Protein AF-A0A2V0QIV9-F1 (afdb_monomer)

Nearest PDB structures (foldseek):
  8xv2-assembly1_A  TM=1.947E-01  e=4.508E+00  Escherichia coli
  4bwe-assembly3_C  TM=1.456E-01  e=2.049E+00  Homo sapiens

Organism: Pseudomonas syringae pv. actinidiae (NCBI:txid103796)

Structure (mmCIF, N/CA/C/O backbone):
data_AF-A0A2V0QIV9-F1
#
_entry.id   AF-A0A2V0QIV9-F1
#
loop_
_atom_site.group_PDB
_atom_site.id
_atom_site.type_symbol
_atom_site.label_atom_id
_atom_site.label_alt_id
_atom_site.label_comp_id
_atom_site.label_asym_id
_atom_site.label_entity_id
_atom_site.label_seq_id
_atom_site.pdbx_PDB_ins_code
_atom_site.Cartn_x
_atom_site.Cartn_y
_atom_site.Cartn_z
_atom_site.occupancy
_atom_site.B_iso_or_equiv
_atom_site.auth_seq_id
_atom_site.auth_comp_id
_atom_site.auth_asym_id
_atom_site.auth_atom_id
_atom_site.pdbx_PDB_model_num
ATOM 1 N N . MET A 1 1 ? 4.828 13.786 -22.941 1.00 42.56 1 MET A N 1
ATOM 2 C CA . MET A 1 1 ? 3.577 12.991 -22.824 1.00 42.56 1 MET A CA 1
ATOM 3 C C . MET A 1 1 ? 3.247 12.692 -21.355 1.00 42.56 1 MET A C 1
ATOM 5 O O . MET A 1 1 ? 2.125 12.967 -20.951 1.00 42.56 1 MET A O 1
ATOM 9 N N . LEU A 1 2 ? 4.229 12.259 -20.549 1.00 47.62 2 LEU A N 1
ATOM 10 C CA . LEU A 1 2 ? 4.128 12.067 -19.091 1.00 47.62 2 LEU A CA 1
ATOM 11 C C . LEU A 1 2 ? 3.554 13.262 -18.316 1.00 47.62 2 LEU A C 1
ATOM 13 O O . LEU A 1 2 ? 2.623 13.065 -17.552 1.00 47.62 2 LEU A O 1
ATOM 17 N N . GLU A 1 3 ? 4.003 14.496 -18.562 1.00 43.66 3 GLU A N 1
ATOM 18 C CA . GLU A 1 3 ? 3.476 15.681 -17.852 1.00 43.66 3 GLU A CA 1
ATOM 19 C C . GLU A 1 3 ? 1.972 15.917 -18.062 1.00 43.66 3 GLU A C 1
ATOM 21 O O . GLU A 1 3 ? 1.276 16.387 -17.164 1.00 43.66 3 GLU A O 1
ATOM 26 N N . ARG A 1 4 ? 1.445 15.576 -19.247 1.00 48.25 4 ARG A N 1
ATOM 27 C CA . ARG A 1 4 ? 0.009 15.695 -19.551 1.00 48.25 4 ARG A CA 1
ATOM 28 C C . ARG A 1 4 ? -0.792 14.597 -18.849 1.00 48.25 4 ARG A C 1
ATOM 30 O O . ARG A 1 4 ? -1.895 14.865 -18.380 1.00 48.25 4 ARG A O 1
ATOM 37 N N . THR A 1 5 ? -0.236 13.389 -18.758 1.00 51.12 5 THR A N 1
ATOM 38 C CA . THR A 1 5 ? -0.824 12.262 -18.019 1.00 51.12 5 THR A CA 1
ATOM 39 C C . THR A 1 5 ? -0.776 12.513 -16.512 1.00 51.12 5 THR A C 1
ATOM 41 O O . THR A 1 5 ? -1.797 12.362 -15.851 1.00 51.12 5 THR A O 1
ATOM 44 N N . ALA A 1 6 ? 0.351 13.004 -15.991 1.00 52.88 6 ALA A N 1
ATOM 45 C CA . ALA A 1 6 ? 0.523 13.421 -14.605 1.00 52.88 6 ALA A CA 1
ATOM 46 C C . ALA A 1 6 ? -0.477 14.525 -14.246 1.00 52.88 6 ALA A C 1
ATOM 48 O O . ALA A 1 6 ? -1.316 14.298 -13.390 1.00 52.88 6 ALA A O 1
ATOM 49 N N . LYS A 1 7 ? -0.528 15.649 -14.982 1.00 53.88 7 LYS A N 1
ATOM 50 C CA . LYS A 1 7 ? -1.514 16.723 -14.731 1.00 53.88 7 LYS A CA 1
ATOM 51 C C . LYS A 1 7 ? -2.968 16.237 -14.742 1.00 53.88 7 LYS A C 1
ATOM 53 O O . LYS A 1 7 ? -3.758 16.680 -13.912 1.00 53.88 7 LYS A O 1
ATOM 58 N N . ARG A 1 8 ? -3.334 15.324 -15.652 1.00 54.22 8 ARG A N 1
ATOM 59 C CA . ARG A 1 8 ? -4.694 14.751 -15.713 1.00 54.22 8 ARG A CA 1
ATOM 60 C C . ARG A 1 8 ? -5.014 13.846 -14.527 1.00 54.22 8 ARG A C 1
ATOM 62 O O . ARG A 1 8 ? -6.146 13.856 -14.058 1.00 54.22 8 ARG A O 1
ATOM 69 N N . VAL A 1 9 ? -4.048 13.061 -14.060 1.00 55.31 9 VAL A N 1
ATOM 70 C CA . VAL A 1 9 ? -4.227 12.156 -12.919 1.00 55.31 9 VAL A CA 1
ATOM 71 C C . VAL A 1 9 ? -4.197 12.949 -11.605 1.00 55.31 9 VAL A C 1
ATOM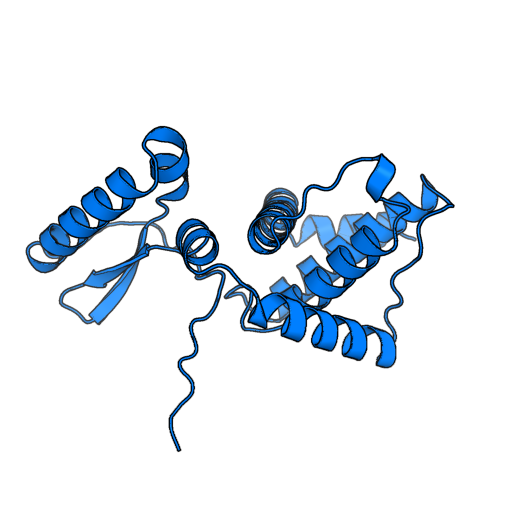 73 O O . VAL A 1 9 ? -5.125 12.850 -10.810 1.00 55.31 9 VAL A O 1
ATOM 76 N N . SER A 1 10 ? -3.225 13.844 -11.439 1.00 53.81 10 SER A N 1
ATOM 77 C CA . SER A 1 10 ? -3.062 14.770 -10.312 1.00 53.81 10 SER A CA 1
ATOM 78 C C . SER A 1 10 ? -4.266 15.681 -10.057 1.00 53.81 10 SER A C 1
ATOM 80 O O . SER A 1 10 ? -4.544 16.011 -8.909 1.00 53.81 10 SER A O 1
ATOM 82 N N . GLY A 1 11 ? -4.991 16.093 -11.104 1.00 53.22 11 GLY A N 1
ATOM 83 C CA . GLY A 1 11 ? -6.202 16.911 -10.963 1.00 53.22 11 GLY A CA 1
ATOM 84 C C . GLY A 1 11 ? -7.420 16.148 -10.425 1.00 53.22 11 GLY A C 1
ATOM 85 O O . GLY A 1 11 ? -8.348 16.771 -9.920 1.00 53.22 11 GLY A O 1
ATOM 86 N N . ALA A 1 12 ? -7.420 14.813 -10.517 1.00 54.28 12 ALA A N 1
ATOM 87 C CA . ALA A 1 12 ? -8.529 13.948 -10.103 1.00 54.28 12 ALA A CA 1
ATOM 88 C C . ALA A 1 12 ? -8.236 13.138 -8.824 1.00 54.28 12 ALA A C 1
ATOM 90 O O . ALA A 1 12 ? -9.166 12.659 -8.177 1.00 54.28 12 ALA A O 1
ATOM 91 N N . THR A 1 13 ? -6.963 12.970 -8.452 1.00 60.62 13 THR A N 1
ATOM 92 C CA . THR A 1 13 ? -6.532 12.185 -7.284 1.00 60.62 13 THR A CA 1
ATOM 93 C C . THR A 1 13 ? -5.575 12.973 -6.401 1.00 60.62 13 THR A C 1
ATOM 95 O O . THR A 1 13 ? -4.587 13.517 -6.889 1.00 60.62 13 THR A O 1
ATOM 98 N N . GLY A 1 14 ? -5.814 12.985 -5.088 1.00 73.50 14 GLY A N 1
ATOM 99 C CA . GLY A 1 14 ? -4.910 13.634 -4.138 1.00 73.50 14 GLY A CA 1
ATOM 100 C C . GLY A 1 14 ? -3.574 12.893 -4.011 1.00 73.50 14 GLY A C 1
ATOM 101 O O . GLY A 1 14 ? -3.556 11.732 -3.598 1.00 73.50 14 GLY A O 1
ATOM 102 N N . HIS A 1 15 ? -2.456 13.568 -4.305 1.00 75.44 15 HIS A N 1
ATOM 103 C CA . HIS A 1 15 ? -1.094 13.023 -4.149 1.00 75.44 15 HIS A CA 1
ATOM 104 C C . HIS A 1 15 ? -0.821 12.511 -2.730 1.00 75.44 15 HIS A C 1
ATOM 106 O O . HIS A 1 15 ? -0.207 11.463 -2.560 1.00 75.44 15 HIS A O 1
ATOM 112 N N . SER A 1 16 ? -1.344 13.203 -1.714 1.00 80.12 16 SER A N 1
ATOM 113 C CA . SER A 1 16 ? -1.222 12.792 -0.312 1.00 80.12 16 SER A CA 1
ATOM 114 C C . SER A 1 16 ? -1.865 11.433 -0.036 1.00 80.12 16 SER A C 1
ATOM 116 O O . SER A 1 16 ? -1.385 10.683 0.803 1.00 80.12 16 SER A O 1
ATOM 118 N N . THR A 1 17 ? -2.941 11.084 -0.746 1.00 83.81 17 THR A N 1
ATOM 119 C CA . THR A 1 17 ? -3.581 9.769 -0.614 1.00 83.81 17 THR A CA 1
ATOM 120 C C . THR A 1 17 ? -2.761 8.691 -1.308 1.00 83.81 17 THR A C 1
ATOM 122 O O . THR A 1 17 ? -2.612 7.608 -0.763 1.00 83.81 17 THR A O 1
ATOM 125 N N . ALA A 1 18 ? -2.196 8.987 -2.481 1.00 85.06 18 ALA A N 1
ATOM 126 C CA . ALA A 1 18 ? -1.342 8.040 -3.194 1.00 85.06 18 ALA A CA 1
ATOM 127 C C . ALA A 1 18 ? -0.089 7.682 -2.381 1.00 85.06 18 ALA A C 1
ATOM 129 O O . ALA A 1 18 ? 0.246 6.507 -2.269 1.00 85.06 18 ALA A O 1
ATOM 130 N N . LEU A 1 19 ? 0.545 8.684 -1.759 1.00 85.50 19 LEU A N 1
ATOM 131 C CA . LEU A 1 19 ? 1.675 8.475 -0.853 1.00 85.50 19 LEU A CA 1
ATOM 132 C C . LEU A 1 19 ? 1.273 7.642 0.365 1.00 85.50 19 LEU A C 1
ATOM 134 O O . LEU A 1 19 ? 1.933 6.655 0.648 1.00 85.50 19 LEU A O 1
ATOM 138 N N . LYS A 1 20 ? 0.139 7.945 1.009 1.00 86.25 20 LYS A N 1
ATOM 139 C CA . LYS A 1 20 ? -0.370 7.132 2.127 1.00 86.25 20 LYS A CA 1
ATOM 140 C C . LYS A 1 20 ? -0.662 5.681 1.742 1.00 86.25 20 LYS A C 1
ATOM 142 O O . LYS A 1 20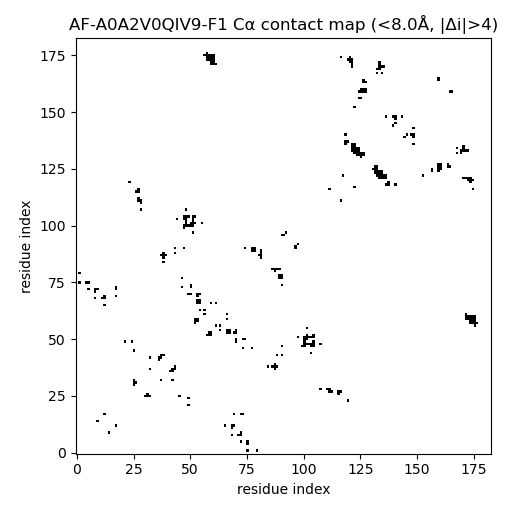 ? -0.447 4.789 2.550 1.00 86.25 20 LYS A O 1
ATOM 147 N N . LEU A 1 21 ? -1.173 5.434 0.534 1.00 90.00 21 LEU A N 1
ATOM 148 C CA . LEU A 1 21 ? -1.417 4.074 0.042 1.00 90.00 21 LEU A CA 1
ATOM 149 C C . LEU A 1 21 ? -0.102 3.324 -0.193 1.00 90.00 21 LEU A C 1
ATOM 151 O O . LEU A 1 21 ? -0.020 2.148 0.143 1.00 90.00 21 LEU A O 1
ATOM 155 N N . LEU A 1 22 ? 0.919 4.005 -0.721 1.00 90.12 22 LEU A N 1
ATOM 156 C CA . LEU A 1 22 ? 2.264 3.449 -0.858 1.00 90.12 22 LEU A CA 1
ATOM 157 C C . LEU A 1 22 ? 2.894 3.165 0.513 1.00 90.12 22 LEU A C 1
ATOM 159 O O . LEU A 1 22 ? 3.367 2.059 0.731 1.00 90.12 22 LEU A O 1
ATOM 163 N N . GLU A 1 23 ? 2.860 4.123 1.441 1.00 88.38 23 GLU A N 1
ATOM 164 C CA . GLU A 1 23 ? 3.364 3.968 2.814 1.00 88.38 23 GLU A CA 1
ATOM 165 C C . GLU A 1 23 ? 2.689 2.793 3.528 1.00 88.38 23 GLU A C 1
ATOM 167 O O . GLU A 1 23 ? 3.373 1.930 4.071 1.00 88.38 23 GLU A O 1
ATOM 172 N N . CYS A 1 24 ? 1.356 2.727 3.460 1.00 89.50 24 CYS A N 1
ATOM 173 C CA . CYS A 1 24 ? 0.565 1.621 3.992 1.00 89.50 24 CYS A CA 1
ATOM 174 C C . CYS A 1 24 ? 1.002 0.287 3.392 1.00 89.50 24 CYS A C 1
ATOM 176 O O . CYS A 1 24 ? 1.256 -0.671 4.113 1.00 89.50 24 CYS A O 1
ATOM 178 N N . TYR A 1 25 ? 1.139 0.227 2.071 1.00 92.50 25 TYR A N 1
ATOM 179 C CA . TYR A 1 25 ? 1.552 -0.991 1.398 1.00 92.50 25 TYR A CA 1
ATOM 180 C C . TYR A 1 25 ? 2.967 -1.433 1.795 1.00 92.50 25 TYR A C 1
ATOM 182 O O . TYR A 1 25 ? 3.175 -2.608 2.083 1.00 92.50 25 TYR A O 1
ATOM 190 N N . CYS A 1 26 ? 3.923 -0.504 1.866 1.00 91.19 26 CYS A N 1
ATOM 191 C CA . CYS A 1 26 ? 5.281 -0.782 2.328 1.00 91.19 26 CYS A CA 1
ATOM 192 C C . CYS A 1 26 ? 5.289 -1.324 3.762 1.00 91.19 26 CYS A C 1
ATOM 194 O O . CYS A 1 26 ? 5.913 -2.350 4.018 1.00 91.19 26 CYS A O 1
ATOM 196 N N . ASP A 1 27 ? 4.555 -0.687 4.676 1.00 89.38 27 ASP A N 1
ATOM 197 C CA . ASP A 1 27 ? 4.461 -1.120 6.074 1.00 89.38 27 ASP A CA 1
ATOM 198 C C . ASP A 1 27 ? 3.809 -2.507 6.205 1.00 89.38 27 ASP A C 1
ATOM 200 O O . ASP A 1 27 ? 4.311 -3.378 6.914 1.00 89.38 27 ASP A O 1
ATOM 204 N N . LEU A 1 28 ? 2.749 -2.771 5.435 1.00 90.25 28 LEU A N 1
ATOM 205 C CA . LEU A 1 28 ? 2.092 -4.080 5.378 1.00 90.25 28 LEU A CA 1
ATOM 206 C C . LEU A 1 28 ? 3.005 -5.199 4.857 1.00 90.25 28 LEU A C 1
ATOM 208 O O . LEU A 1 28 ? 2.844 -6.348 5.269 1.00 90.25 28 LEU A O 1
ATOM 212 N N . GLN A 1 29 ? 3.951 -4.875 3.972 1.00 90.50 29 GLN A N 1
ATOM 213 C CA . GLN A 1 29 ? 4.968 -5.811 3.481 1.00 90.50 29 GLN A CA 1
ATOM 214 C C . GLN A 1 29 ? 6.246 -5.821 4.331 1.00 90.50 29 GLN A C 1
ATOM 216 O O . GLN A 1 29 ? 7.187 -6.542 3.998 1.00 90.50 29 GLN A O 1
ATOM 221 N N . ASN A 1 30 ? 6.303 -5.030 5.409 1.00 88.56 30 ASN A N 1
ATOM 222 C CA . ASN A 1 30 ? 7.516 -4.785 6.191 1.00 88.56 30 ASN A CA 1
ATOM 223 C C . ASN A 1 30 ? 8.720 -4.408 5.298 1.00 88.56 30 ASN A C 1
ATOM 225 O O . ASN A 1 30 ? 9.848 -4.865 5.494 1.00 88.56 30 ASN A O 1
ATOM 229 N N . ALA A 1 31 ? 8.453 -3.614 4.261 1.00 89.44 31 ALA A N 1
ATOM 230 C CA . ALA A 1 31 ? 9.417 -3.203 3.257 1.00 89.44 31 ALA A CA 1
ATOM 231 C C . ALA A 1 31 ? 9.874 -1.768 3.529 1.00 89.44 31 ALA A C 1
ATOM 233 O O . ALA A 1 31 ? 9.071 -0.835 3.551 1.00 89.44 31 ALA A O 1
ATOM 234 N N . GLN A 1 32 ? 11.184 -1.578 3.677 1.00 87.75 32 GLN A N 1
ATOM 235 C CA . GLN A 1 32 ? 11.800 -0.255 3.645 1.00 87.75 32 GLN A CA 1
ATOM 236 C C . GLN A 1 32 ? 12.407 -0.030 2.266 1.00 87.75 32 GLN A C 1
ATOM 238 O O . GLN A 1 32 ? 13.220 -0.827 1.807 1.00 87.75 32 GLN A O 1
ATOM 243 N N . VAL A 1 33 ? 11.988 1.046 1.602 1.00 86.81 33 VAL A N 1
ATOM 244 C CA . VAL A 1 33 ? 12.512 1.429 0.290 1.00 86.81 33 VAL A CA 1
ATOM 245 C C . VAL A 1 33 ? 13.511 2.557 0.483 1.00 86.81 33 VAL A C 1
ATOM 247 O O . VAL A 1 33 ? 13.134 3.671 0.848 1.00 86.81 33 VAL A O 1
ATOM 250 N N . THR A 1 34 ? 14.782 2.280 0.218 1.00 86.75 34 THR A N 1
ATOM 251 C CA . THR A 1 34 ? 15.828 3.300 0.133 1.00 86.75 34 THR A CA 1
ATOM 252 C C . THR A 1 34 ? 16.156 3.611 -1.326 1.00 86.75 34 THR A C 1
ATOM 254 O O . THR A 1 34 ? 15.747 2.901 -2.244 1.00 86.75 34 THR A O 1
ATOM 257 N N . TYR A 1 35 ? 16.933 4.671 -1.561 1.00 83.06 35 TYR A N 1
ATOM 258 C CA . TYR A 1 35 ? 17.383 5.029 -2.909 1.00 83.06 35 TYR A CA 1
ATOM 259 C C . TYR A 1 35 ? 18.141 3.885 -3.608 1.00 83.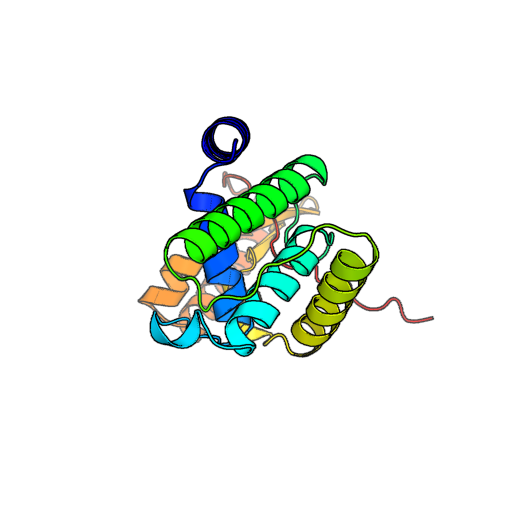06 35 TYR A C 1
ATOM 261 O O . TYR A 1 35 ? 17.972 3.673 -4.807 1.00 83.06 35 TYR A O 1
ATOM 269 N N . LEU A 1 36 ? 18.940 3.117 -2.858 1.00 84.88 36 LEU A N 1
ATOM 270 C CA . LEU A 1 36 ? 19.711 1.992 -3.398 1.00 84.88 36 LEU A CA 1
ATOM 271 C C . LEU A 1 36 ? 18.812 0.821 -3.817 1.00 84.88 36 LEU A C 1
ATOM 273 O O . LEU A 1 36 ? 19.144 0.091 -4.749 1.00 84.88 36 LEU A O 1
ATOM 277 N N . ASP A 1 37 ? 17.652 0.675 -3.175 1.00 86.50 37 ASP A N 1
ATOM 278 C CA . ASP A 1 37 ? 16.711 -0.405 -3.465 1.00 86.50 37 ASP A CA 1
ATOM 279 C C . ASP A 1 37 ? 15.920 -0.166 -4.751 1.00 86.50 37 ASP A C 1
ATOM 281 O O . ASP A 1 37 ? 15.396 -1.124 -5.315 1.00 86.50 37 ASP A O 1
ATOM 285 N N . LEU A 1 38 ? 15.849 1.074 -5.254 1.00 86.25 38 LEU A N 1
ATOM 286 C CA . LEU A 1 38 ? 15.043 1.428 -6.430 1.00 86.25 38 LEU A CA 1
ATOM 287 C C . LEU A 1 38 ? 15.437 0.643 -7.687 1.00 86.25 38 LEU A C 1
ATOM 289 O O . LEU A 1 38 ? 14.580 0.313 -8.502 1.00 86.25 38 LEU A O 1
ATOM 293 N N . SER A 1 39 ? 16.723 0.313 -7.830 1.00 87.88 39 SER A N 1
ATOM 294 C CA . SER A 1 39 ? 17.236 -0.491 -8.951 1.00 87.88 39 SER A CA 1
ATOM 295 C C . SER A 1 39 ? 17.214 -2.000 -8.673 1.00 87.88 39 SER A C 1
ATOM 297 O O . SER A 1 39 ? 17.711 -2.783 -9.476 1.00 87.88 39 SER A O 1
ATOM 299 N N . SER A 1 40 ? 16.677 -2.428 -7.527 1.00 89.19 40 SER A N 1
ATOM 300 C CA . SER A 1 40 ? 16.606 -3.840 -7.161 1.00 89.19 40 SER A CA 1
ATOM 301 C C . SER A 1 40 ? 15.328 -4.504 -7.696 1.00 89.19 40 SER A C 1
ATOM 303 O O . SER A 1 40 ? 14.271 -3.866 -7.750 1.00 89.19 40 SER A O 1
ATOM 305 N N . PRO A 1 41 ? 15.363 -5.820 -7.979 1.00 88.50 41 PRO A N 1
ATOM 306 C CA . PRO A 1 41 ? 14.157 -6.583 -8.306 1.00 88.50 41 PRO A CA 1
ATOM 307 C C . PRO A 1 41 ? 13.093 -6.527 -7.200 1.00 88.50 41 PRO A C 1
ATOM 309 O O . PRO A 1 41 ? 11.899 -6.537 -7.482 1.00 88.50 41 PRO A O 1
ATOM 312 N N . LYS A 1 42 ? 13.517 -6.389 -5.935 1.00 89.62 42 LYS A N 1
ATOM 313 C CA . LYS A 1 42 ? 12.609 -6.301 -4.782 1.00 89.62 42 LYS A CA 1
ATOM 314 C C . LYS A 1 42 ? 11.701 -5.076 -4.855 1.00 89.62 42 LYS A C 1
ATOM 316 O O . LYS A 1 42 ? 10.518 -5.175 -4.544 1.00 89.62 42 LYS A O 1
ATOM 321 N N . TYR A 1 43 ? 12.237 -3.928 -5.268 1.00 91.00 43 TYR A N 1
ATOM 322 C CA . TYR A 1 43 ? 11.428 -2.724 -5.449 1.00 91.00 43 TYR A CA 1
ATOM 323 C C . TYR A 1 43 ? 10.433 -2.888 -6.601 1.00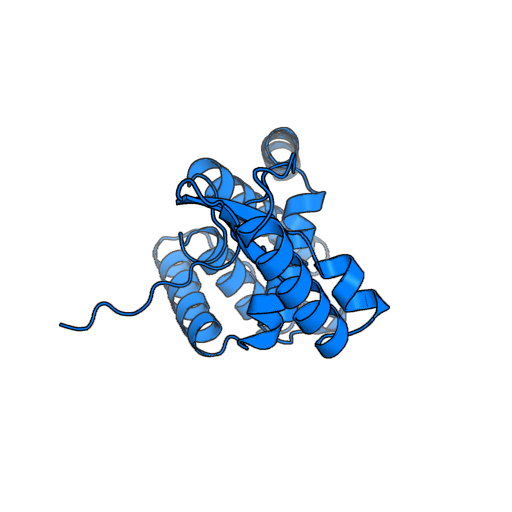 91.00 43 TYR A C 1
ATOM 325 O O . TYR A 1 43 ? 9.274 -2.497 -6.479 1.00 91.00 43 TYR A O 1
ATOM 333 N N . LEU A 1 44 ? 10.857 -3.509 -7.702 1.00 90.81 44 LEU A N 1
ATOM 334 C CA . LEU A 1 44 ? 9.976 -3.758 -8.838 1.00 90.81 44 LEU A CA 1
ATOM 335 C C . LEU A 1 44 ? 8.791 -4.656 -8.457 1.00 90.81 44 LEU A C 1
ATOM 337 O O . LEU A 1 44 ? 7.652 -4.335 -8.799 1.00 90.81 44 LEU A O 1
ATOM 341 N N . ASP A 1 45 ? 9.039 -5.735 -7.716 1.00 92.62 45 ASP A N 1
ATOM 342 C CA . ASP A 1 45 ? 7.981 -6.614 -7.208 1.00 92.62 45 ASP A CA 1
ATOM 343 C C . ASP A 1 45 ? 7.070 -5.888 -6.211 1.00 92.62 45 ASP A C 1
ATOM 345 O O . ASP A 1 45 ? 5.850 -6.062 -6.241 1.00 92.62 45 ASP A O 1
ATOM 349 N N . LEU A 1 46 ? 7.624 -4.986 -5.393 1.00 92.88 46 LEU A N 1
ATOM 350 C CA . LEU A 1 46 ? 6.837 -4.128 -4.510 1.00 92.88 46 LEU A CA 1
ATOM 351 C C . LEU A 1 46 ? 5.875 -3.232 -5.309 1.00 92.88 46 LEU A C 1
ATOM 353 O O . LEU A 1 46 ? 4.683 -3.186 -5.000 1.00 92.88 46 LEU A O 1
ATOM 357 N N . VAL A 1 47 ? 6.354 -2.564 -6.365 1.00 92.75 47 VAL A N 1
ATOM 358 C CA . VAL A 1 47 ? 5.521 -1.708 -7.228 1.00 92.75 47 VAL A CA 1
ATOM 359 C C . VAL A 1 47 ? 4.47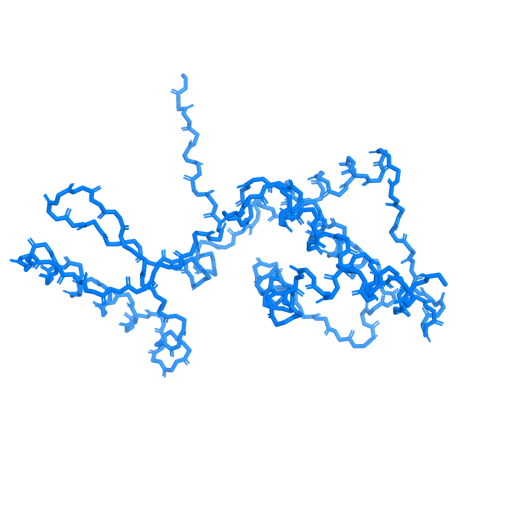1 -2.527 -7.981 1.00 92.75 47 VAL A C 1
ATOM 361 O O . VAL A 1 47 ? 3.307 -2.125 -8.025 1.00 92.75 47 VAL A O 1
ATOM 364 N N . ARG A 1 48 ? 4.843 -3.686 -8.541 1.00 93.44 48 ARG A N 1
ATOM 365 C CA . ARG A 1 48 ? 3.903 -4.594 -9.222 1.00 93.44 48 ARG A CA 1
ATOM 366 C C . ARG A 1 48 ? 2.803 -5.065 -8.280 1.00 93.44 48 ARG A C 1
ATOM 368 O O . ARG A 1 48 ? 1.625 -4.971 -8.621 1.00 93.44 48 ARG A O 1
ATOM 375 N N . GLY A 1 49 ? 3.170 -5.499 -7.079 1.00 94.06 49 GLY A N 1
ATOM 376 C CA . GLY A 1 49 ? 2.199 -5.911 -6.080 1.00 94.06 49 GLY A CA 1
ATOM 377 C C . GLY A 1 49 ? 1.298 -4.755 -5.631 1.00 94.06 49 GLY A C 1
ATOM 378 O O . GLY A 1 49 ? 0.093 -4.950 -5.519 1.00 94.06 49 GLY A O 1
ATOM 379 N N . LEU A 1 50 ? 1.824 -3.530 -5.472 1.00 93.69 50 LEU A N 1
ATOM 380 C CA . LEU A 1 50 ? 0.998 -2.353 -5.166 1.00 93.69 50 LEU A CA 1
ATOM 381 C C . LEU A 1 50 ? 0.003 -2.061 -6.296 1.00 93.69 50 LEU A C 1
ATOM 383 O O . LEU A 1 50 ? -1.155 -1.736 -6.041 1.00 93.69 50 LEU A O 1
ATOM 387 N N . MET A 1 51 ? 0.430 -2.183 -7.554 1.00 92.44 51 MET A N 1
ATOM 388 C CA . MET A 1 51 ? -0.468 -2.037 -8.700 1.00 92.44 51 MET A CA 1
ATOM 389 C C . MET A 1 51 ? -1.565 -3.107 -8.704 1.00 92.44 51 MET A C 1
ATOM 391 O O . MET A 1 51 ? -2.721 -2.768 -8.957 1.00 92.44 51 MET A O 1
ATOM 395 N N . GLY A 1 52 ? -1.232 -4.363 -8.387 1.00 92.75 52 GLY A N 1
ATOM 396 C CA . GLY A 1 52 ? -2.211 -5.439 -8.200 1.00 92.75 52 GLY A CA 1
ATOM 397 C C . GLY A 1 52 ? -3.201 -5.121 -7.078 1.00 92.75 52 GLY A C 1
ATOM 398 O O . GLY A 1 52 ? -4.413 -5.119 -7.299 1.00 92.75 52 GLY A O 1
ATOM 399 N N . ALA A 1 53 ? -2.686 -4.718 -5.917 1.00 93.38 53 ALA A N 1
ATOM 400 C CA . ALA A 1 53 ? -3.466 -4.349 -4.742 1.00 93.38 53 ALA A CA 1
ATOM 401 C C . ALA A 1 53 ? -4.455 -3.213 -5.043 1.00 93.38 53 ALA A C 1
ATOM 403 O O . ALA A 1 53 ? -5.646 -3.321 -4.766 1.00 93.38 53 ALA A O 1
ATOM 404 N N . LEU A 1 54 ? -3.996 -2.138 -5.692 1.00 91.75 54 LEU A N 1
ATOM 405 C CA . LEU A 1 54 ? -4.851 -1.009 -6.070 1.00 91.75 54 LEU A CA 1
ATOM 406 C C . LEU A 1 54 ? -5.939 -1.400 -7.068 1.00 91.75 54 LEU A C 1
ATOM 408 O O . LEU A 1 54 ? -7.004 -0.792 -7.064 1.00 91.75 54 LEU A O 1
ATOM 412 N N . MET A 1 55 ? -5.690 -2.371 -7.942 1.00 89.44 55 MET A N 1
ATOM 413 C CA . MET A 1 55 ? -6.687 -2.834 -8.908 1.00 89.44 55 MET A CA 1
ATOM 414 C C . MET A 1 55 ? -7.714 -3.779 -8.274 1.00 89.44 55 MET A C 1
ATOM 416 O O . MET A 1 55 ? -8.879 -3.778 -8.693 1.00 89.44 55 MET A O 1
ATOM 420 N N . SER A 1 56 ? -7.314 -4.495 -7.226 1.00 88.06 56 SER A N 1
ATOM 421 C CA . SER A 1 56 ? -8.177 -5.350 -6.416 1.00 88.06 56 SER A CA 1
ATOM 422 C C . SER A 1 56 ? -9.222 -4.561 -5.608 1.00 88.06 56 SER A C 1
ATOM 424 O O . SER A 1 56 ? -9.138 -3.340 -5.454 1.00 88.06 56 SER A O 1
ATOM 426 N N . ASP A 1 57 ? -10.270 -5.237 -5.134 1.00 86.00 57 ASP A N 1
ATOM 427 C CA . ASP A 1 57 ? -11.302 -4.685 -4.243 1.00 86.00 57 ASP A CA 1
ATOM 428 C C . ASP A 1 57 ? -11.016 -4.919 -2.749 1.00 86.00 57 ASP A C 1
ATOM 430 O O . ASP A 1 57 ? -11.755 -4.417 -1.903 1.00 86.00 57 ASP A O 1
ATOM 434 N N . ASP A 1 58 ? -9.946 -5.642 -2.423 1.00 85.69 58 ASP A N 1
ATOM 435 C CA . ASP A 1 58 ? -9.642 -6.103 -1.069 1.00 85.69 58 ASP A CA 1
ATOM 436 C C . ASP A 1 58 ? -8.511 -5.343 -0.361 1.00 85.69 58 ASP A C 1
ATOM 438 O O . ASP A 1 58 ? -8.345 -5.513 0.848 1.00 85.69 58 ASP A O 1
ATOM 442 N N . PHE A 1 59 ? -7.772 -4.488 -1.073 1.00 87.12 59 PHE A N 1
ATOM 443 C CA . PHE A 1 59 ? -6.711 -3.653 -0.502 1.00 87.12 59 PHE A CA 1
ATOM 444 C C . PHE A 1 59 ? -7.193 -2.296 0.018 1.00 87.12 59 PHE A C 1
ATOM 446 O O . PHE A 1 59 ? -6.664 -1.810 1.014 1.00 87.12 59 PHE A O 1
ATOM 453 N N . VAL A 1 60 ? -8.138 -1.654 -0.681 1.00 85.12 60 VAL A N 1
ATOM 454 C CA . VAL A 1 60 ? -8.723 -0.366 -0.276 1.00 85.12 60 VAL A CA 1
ATOM 455 C C . VAL A 1 60 ? -10.189 -0.271 -0.703 1.00 85.12 60 VAL A C 1
ATOM 457 O O . VAL A 1 60 ? -10.525 -0.439 -1.880 1.00 85.12 60 VAL A O 1
ATOM 460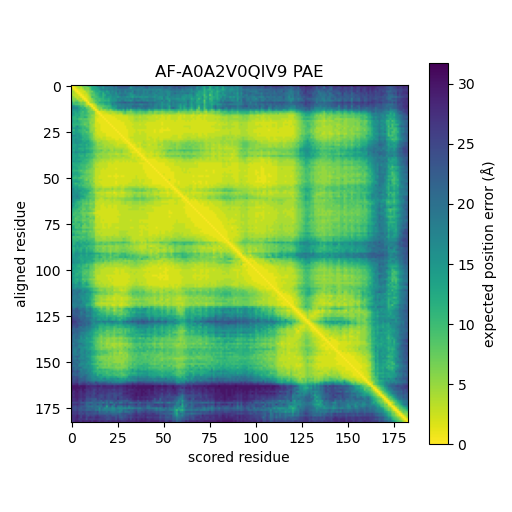 N N . GLU A 1 61 ? -11.083 0.059 0.231 1.00 83.06 61 GLU A N 1
ATOM 461 C CA . GLU A 1 61 ? -12.510 0.236 -0.042 1.00 83.06 61 GLU A CA 1
ATOM 462 C C . GLU A 1 61 ? -12.768 1.580 -0.738 1.00 83.06 61 GLU A C 1
ATOM 464 O O . GLU A 1 61 ? -13.120 2.606 -0.151 1.00 83.06 61 GLU A O 1
ATOM 469 N N . MET A 1 62 ? -12.574 1.593 -2.052 1.00 83.19 62 MET A N 1
ATOM 470 C CA . MET A 1 62 ? -12.827 2.747 -2.911 1.00 83.19 62 MET A CA 1
ATOM 471 C C . MET A 1 62 ? -13.571 2.323 -4.168 1.00 83.19 62 MET A C 1
ATOM 473 O O . MET A 1 62 ? -13.489 1.174 -4.596 1.00 83.19 62 MET A O 1
ATOM 477 N N . HIS A 1 63 ? -14.247 3.266 -4.826 1.00 86.06 63 HIS A N 1
ATOM 478 C CA . HIS A 1 63 ? -14.841 2.996 -6.133 1.00 86.06 63 HIS A CA 1
ATOM 479 C C . HIS A 1 63 ? -13.765 2.564 -7.136 1.00 86.06 63 HIS A C 1
ATOM 481 O O . HIS A 1 63 ? -12.679 3.145 -7.192 1.00 86.06 63 HIS A O 1
ATOM 487 N N . ALA A 1 64 ? -14.097 1.597 -7.995 1.00 86.88 64 ALA A N 1
ATOM 488 C CA . ALA A 1 64 ? -13.172 1.050 -8.989 1.00 86.88 64 ALA A CA 1
ATOM 489 C C . ALA A 1 64 ? -12.573 2.118 -9.928 1.00 86.88 64 ALA A C 1
ATOM 491 O O . ALA A 1 64 ? -11.482 1.937 -10.466 1.00 86.88 64 ALA A O 1
ATOM 492 N N . ALA A 1 65 ? -13.276 3.233 -10.160 1.00 86.94 65 ALA A N 1
ATOM 493 C CA . ALA A 1 65 ? -12.753 4.361 -10.933 1.00 86.94 65 ALA A CA 1
ATOM 494 C C . ALA A 1 65 ? -11.612 5.092 -10.203 1.00 86.94 65 ALA A C 1
ATOM 496 O O . ALA A 1 65 ? -10.584 5.381 -10.817 1.00 86.94 65 ALA A O 1
ATOM 497 N N . SER A 1 66 ? -11.767 5.339 -8.898 1.00 86.62 66 SER A N 1
ATOM 498 C CA . SER A 1 66 ? -10.746 5.966 -8.051 1.00 86.62 66 SER A CA 1
ATOM 499 C C . SER A 1 66 ? -9.524 5.065 -7.914 1.00 86.62 66 SER A C 1
ATOM 501 O O . SER A 1 66 ? -8.407 5.513 -8.145 1.00 86.62 66 SER A O 1
ATOM 503 N N . ARG A 1 67 ? -9.744 3.776 -7.645 1.00 89.31 67 ARG A N 1
ATOM 504 C CA . ARG A 1 67 ? -8.697 2.748 -7.583 1.00 89.31 67 ARG A CA 1
ATOM 505 C C . ARG A 1 67 ? -7.816 2.722 -8.835 1.00 89.31 67 ARG A C 1
ATOM 507 O O . ARG A 1 67 ? -6.604 2.907 -8.759 1.00 89.31 67 ARG A O 1
ATOM 514 N N . ARG A 1 68 ? -8.447 2.652 -10.013 1.00 88.88 68 ARG A N 1
ATOM 515 C CA . ARG A 1 68 ? -7.760 2.747 -11.313 1.00 88.88 68 ARG A CA 1
ATOM 516 C C . ARG A 1 68 ? -7.000 4.059 -11.500 1.00 88.88 68 ARG A C 1
ATOM 518 O O . ARG A 1 68 ? -5.976 4.076 -12.177 1.00 88.88 68 ARG A O 1
ATOM 525 N N . ALA A 1 69 ? -7.502 5.169 -10.961 1.00 87.94 69 ALA A N 1
ATOM 526 C CA . ALA A 1 69 ? -6.807 6.449 -11.039 1.00 87.94 69 ALA A CA 1
ATOM 527 C C . ALA A 1 69 ? -5.524 6.454 -10.192 1.00 87.94 69 ALA A C 1
ATOM 529 O O . ALA A 1 69 ? -4.492 6.888 -10.698 1.00 87.94 69 ALA A O 1
ATOM 530 N N . TYR A 1 70 ? -5.555 5.892 -8.979 1.00 89.19 70 TYR A N 1
ATOM 531 C CA . TYR A 1 70 ? -4.358 5.727 -8.149 1.00 89.19 70 TYR A CA 1
ATOM 532 C C . TYR A 1 70 ? -3.351 4.744 -8.752 1.00 89.19 70 TYR A C 1
ATOM 534 O O . TYR A 1 70 ? -2.167 5.060 -8.788 1.00 89.19 70 TYR A O 1
ATOM 542 N N . ALA A 1 71 ? -3.800 3.615 -9.311 1.00 88.81 71 ALA A N 1
ATOM 543 C CA . ALA A 1 71 ? -2.909 2.678 -10.002 1.00 88.81 71 ALA A CA 1
ATOM 544 C C . ALA A 1 71 ? -2.163 3.354 -11.170 1.00 88.81 71 ALA A C 1
ATOM 546 O O . ALA A 1 71 ? -0.951 3.208 -11.313 1.00 88.81 71 ALA A O 1
ATOM 547 N N . ARG A 1 72 ? -2.866 4.182 -11.961 1.00 87.31 72 ARG A N 1
ATOM 548 C CA . ARG A 1 72 ? -2.236 4.998 -13.013 1.00 87.31 72 ARG A CA 1
ATOM 549 C C . ARG A 1 72 ? -1.264 6.033 -12.453 1.00 87.31 72 ARG A C 1
ATOM 551 O O . ARG A 1 72 ? -0.237 6.274 -13.076 1.00 87.31 72 ARG A O 1
ATOM 558 N N . LEU A 1 73 ? -1.582 6.661 -11.318 1.00 87.38 73 LEU A N 1
ATOM 559 C CA . LEU A 1 73 ? -0.687 7.630 -10.683 1.00 87.38 73 LEU A CA 1
ATOM 560 C C . LEU A 1 73 ? 0.624 6.969 -10.251 1.00 87.38 73 LEU A C 1
ATOM 562 O O . LEU A 1 73 ? 1.690 7.484 -10.570 1.00 87.38 73 LEU A O 1
ATOM 566 N N . VAL A 1 74 ? 0.541 5.814 -9.588 1.00 88.12 74 VAL A N 1
ATOM 567 C CA . VAL A 1 74 ? 1.711 5.025 -9.175 1.00 88.12 74 VAL A CA 1
ATOM 568 C C . VAL A 1 74 ? 2.561 4.649 -10.385 1.00 88.12 74 VAL A C 1
ATOM 570 O O . VAL A 1 74 ? 3.768 4.871 -10.374 1.00 88.12 74 VAL A O 1
ATOM 573 N N . ALA A 1 75 ? 1.939 4.177 -11.466 1.00 87.69 75 ALA A N 1
ATOM 574 C CA . ALA A 1 75 ? 2.655 3.845 -12.691 1.00 87.69 75 ALA A CA 1
ATOM 575 C C . ALA A 1 75 ? 3.361 5.054 -13.332 1.00 87.69 75 ALA A C 1
ATOM 577 O O . ALA A 1 75 ? 4.490 4.937 -13.804 1.00 87.69 75 ALA A O 1
ATOM 578 N N . VAL A 1 76 ? 2.717 6.227 -13.331 1.00 87.38 76 VAL A N 1
ATOM 579 C CA . VAL A 1 76 ? 3.312 7.482 -13.821 1.00 87.38 76 VAL A CA 1
ATOM 580 C C . VAL A 1 76 ? 4.515 7.891 -12.971 1.00 87.38 76 VAL A C 1
ATOM 582 O O . VAL A 1 76 ? 5.536 8.284 -13.530 1.00 87.38 76 VAL A O 1
ATOM 585 N N . ILE A 1 77 ? 4.411 7.781 -11.644 1.00 87.62 77 ILE A N 1
ATOM 586 C CA . ILE A 1 77 ? 5.511 8.080 -10.718 1.00 87.62 77 ILE A CA 1
ATOM 587 C C . ILE A 1 77 ? 6.676 7.113 -10.955 1.00 87.62 77 ILE A C 1
ATOM 589 O O . ILE A 1 77 ? 7.803 7.564 -11.135 1.00 87.62 77 ILE A O 1
ATOM 593 N N . HIS A 1 78 ? 6.408 5.806 -11.043 1.00 89.06 78 HIS A N 1
ATOM 594 C CA . HIS A 1 78 ? 7.426 4.793 -11.343 1.00 89.06 78 HIS A CA 1
ATOM 595 C C . HIS A 1 78 ? 8.131 5.073 -12.672 1.00 89.06 78 HIS A C 1
ATOM 597 O O . HIS A 1 78 ? 9.354 5.066 -12.754 1.00 89.06 78 HIS A O 1
ATOM 603 N N . GLN A 1 79 ? 7.370 5.396 -13.718 1.00 88.62 79 GLN A N 1
ATOM 604 C CA . GLN A 1 79 ? 7.943 5.716 -15.022 1.00 88.62 79 GLN A CA 1
ATOM 605 C C . GLN A 1 79 ? 8.799 6.989 -14.992 1.00 88.62 79 GLN A C 1
ATOM 607 O O . GLN A 1 79 ? 9.801 7.052 -15.701 1.00 88.62 79 GLN A O 1
ATOM 612 N N . ALA A 1 80 ? 8.422 7.992 -14.193 1.00 88.50 80 ALA A N 1
ATOM 613 C CA . ALA A 1 80 ? 9.247 9.176 -13.981 1.00 88.50 80 ALA A CA 1
ATOM 614 C C . ALA A 1 80 ? 10.560 8.821 -13.262 1.00 88.50 80 ALA A C 1
ATOM 616 O O . ALA A 1 80 ? 11.616 9.279 -13.685 1.00 88.50 80 ALA A O 1
ATOM 617 N N . LEU A 1 81 ? 10.521 7.937 -12.258 1.00 88.50 81 LEU A N 1
ATOM 618 C CA . LEU A 1 81 ? 11.729 7.437 -11.591 1.00 88.50 81 LEU A CA 1
ATOM 619 C C . LEU A 1 81 ? 12.651 6.680 -12.557 1.00 88.50 81 LEU A C 1
ATOM 621 O O . LEU A 1 81 ? 13.852 6.915 -12.542 1.00 88.50 81 LEU A O 1
ATOM 625 N N . CYS A 1 82 ? 12.109 5.860 -13.463 1.00 89.19 82 CYS A N 1
ATOM 626 C CA . CYS A 1 82 ? 12.907 5.183 -14.494 1.00 89.19 82 CYS A CA 1
ATOM 627 C C . CYS A 1 82 ? 13.604 6.140 -15.481 1.00 89.19 82 CYS A C 1
ATOM 629 O O . CYS A 1 82 ? 14.530 5.722 -16.173 1.00 89.19 82 CYS A O 1
ATOM 631 N N . ILE A 1 83 ? 13.128 7.384 -15.628 1.00 88.69 83 ILE A N 1
ATOM 632 C CA . ILE A 1 83 ? 13.797 8.393 -16.466 1.00 88.69 83 ILE A CA 1
ATOM 633 C C . ILE A 1 83 ? 15.026 8.943 -15.740 1.00 88.69 83 ILE A C 1
ATOM 635 O O . ILE A 1 83 ? 16.077 9.081 -16.359 1.00 88.69 83 ILE A O 1
ATOM 639 N N . GLU A 1 84 ? 14.898 9.206 -14.440 1.00 89.12 84 GLU A N 1
ATOM 640 C CA . GLU A 1 84 ? 15.987 9.717 -13.599 1.00 89.12 84 GLU A CA 1
ATOM 641 C C . GLU A 1 84 ? 17.008 8.628 -13.229 1.00 89.12 84 GLU A C 1
ATOM 643 O O . GLU A 1 84 ? 18.193 8.908 -13.066 1.00 89.12 84 GLU A O 1
ATOM 648 N N . ILE A 1 85 ? 16.568 7.370 -13.125 1.00 87.94 85 ILE A N 1
ATOM 649 C CA . ILE A 1 85 ? 17.388 6.218 -12.737 1.00 87.94 85 ILE A CA 1
ATOM 650 C C . ILE A 1 85 ? 17.274 5.138 -13.830 1.00 87.94 85 ILE A C 1
ATOM 652 O O . ILE A 1 85 ? 16.416 4.254 -13.752 1.00 87.94 85 ILE A O 1
ATOM 656 N N . PRO A 1 86 ? 18.152 5.162 -14.853 1.00 82.75 86 PRO A N 1
ATOM 657 C CA . PRO A 1 86 ? 18.068 4.252 -16.002 1.00 82.75 86 PRO A CA 1
ATOM 658 C C . PRO A 1 86 ? 18.229 2.764 -15.667 1.00 82.75 86 PRO A C 1
ATOM 660 O O . PRO A 1 86 ? 17.847 1.916 -16.469 1.00 82.75 86 PRO A O 1
ATOM 663 N N . ALA A 1 87 ? 18.798 2.443 -14.501 1.00 86.31 87 ALA A N 1
ATOM 664 C CA . ALA A 1 87 ? 18.958 1.073 -14.017 1.00 86.31 87 ALA A CA 1
ATOM 665 C C . ALA A 1 87 ? 17.642 0.444 -13.517 1.00 86.31 87 ALA A C 1
ATOM 667 O O . ALA A 1 87 ? 17.603 -0.757 -13.262 1.00 86.31 87 ALA A O 1
ATOM 668 N N . MET A 1 88 ? 16.567 1.228 -13.375 1.00 87.06 88 MET A N 1
ATOM 669 C CA . MET A 1 88 ? 15.267 0.722 -12.944 1.00 87.06 88 MET A CA 1
ATOM 670 C C . MET A 1 88 ? 14.515 0.035 -14.082 1.00 87.06 88 MET A C 1
ATOM 672 O O . MET A 1 88 ? 14.315 0.595 -15.163 1.00 87.06 88 MET A O 1
ATOM 676 N N . GLU A 1 89 ? 13.984 -1.147 -13.793 1.00 86.00 89 GLU A N 1
ATOM 677 C CA . GLU A 1 89 ? 13.078 -1.843 -14.697 1.00 86.00 89 GLU A CA 1
ATOM 678 C C . GLU A 1 89 ? 11.707 -1.161 -14.785 1.00 86.00 89 GLU A C 1
ATOM 680 O O . GLU A 1 89 ? 11.190 -0.576 -13.828 1.00 86.00 89 GLU A O 1
ATOM 685 N N . ARG A 1 90 ? 11.078 -1.254 -15.959 1.00 84.31 90 ARG A N 1
ATOM 686 C CA . ARG A 1 90 ? 9.763 -0.659 -16.218 1.00 84.31 90 ARG A CA 1
ATOM 687 C C . ARG A 1 90 ? 8.649 -1.647 -15.904 1.00 84.31 90 ARG A C 1
ATOM 689 O O . ARG A 1 90 ? 8.751 -2.832 -16.203 1.00 84.31 90 ARG A O 1
ATOM 696 N N . VAL A 1 91 ? 7.538 -1.129 -15.388 1.00 81.44 91 VAL A N 1
ATOM 697 C CA . VAL A 1 91 ? 6.300 -1.906 -15.276 1.00 81.44 91 VAL A CA 1
ATOM 698 C C . VAL A 1 91 ? 5.476 -1.728 -16.548 1.00 81.44 91 VAL A C 1
ATOM 700 O O . VAL A 1 91 ? 5.034 -0.627 -16.889 1.00 81.44 91 VAL A O 1
ATOM 703 N N . GLU A 1 92 ? 5.280 -2.823 -17.274 1.00 78.44 92 GLU A N 1
ATOM 704 C CA . GLU A 1 92 ? 4.438 -2.838 -18.464 1.00 78.44 92 GLU A CA 1
ATOM 705 C C . GLU A 1 92 ? 2.949 -2.820 -18.099 1.00 78.44 92 GLU A C 1
ATOM 707 O O . GLU A 1 92 ? 2.542 -3.288 -17.039 1.00 78.44 92 GLU A O 1
ATOM 712 N N . HIS A 1 93 ? 2.117 -2.299 -18.999 1.00 73.94 93 HIS A N 1
ATOM 713 C CA . HIS A 1 93 ? 0.664 -2.183 -18.799 1.00 73.94 93 HIS A CA 1
ATOM 714 C C . HIS A 1 93 ? -0.138 -3.198 -19.634 1.00 73.94 93 HIS A C 1
ATOM 716 O O . HIS A 1 93 ? -1.342 -3.035 -19.831 1.00 73.94 93 HIS A O 1
ATOM 722 N N . GLY A 1 94 ? 0.527 -4.229 -20.163 1.00 77.50 94 GLY A N 1
ATOM 723 C CA . GLY A 1 94 ? -0.122 -5.312 -20.903 1.00 77.50 94 GLY A CA 1
ATOM 724 C C . GLY A 1 94 ? -0.966 -6.217 -20.001 1.00 77.50 94 GLY A C 1
ATOM 725 O O . GLY A 1 94 ? -0.771 -6.260 -18.787 1.00 77.50 94 GLY A O 1
ATOM 726 N N . SER A 1 95 ? -1.879 -6.986 -20.599 1.00 78.88 95 SER A N 1
ATOM 727 C CA . SER A 1 95 ? -2.732 -7.943 -19.874 1.00 78.88 95 SER A CA 1
ATOM 728 C C . SER A 1 95 ? -1.921 -8.974 -19.081 1.00 78.88 95 SER A C 1
ATOM 730 O O . SER A 1 95 ? -2.248 -9.248 -17.931 1.00 78.88 95 SER A O 1
ATOM 732 N N . ALA A 1 96 ? -0.831 -9.486 -19.659 1.00 80.31 96 ALA A N 1
ATOM 733 C CA . ALA A 1 96 ? 0.081 -10.414 -18.991 1.00 80.31 96 ALA A CA 1
ATOM 734 C C . ALA A 1 96 ? 0.782 -9.780 -17.774 1.00 80.31 96 ALA A C 1
ATOM 736 O O . ALA A 1 96 ? 0.862 -10.399 -16.717 1.00 80.31 96 ALA A O 1
ATOM 737 N N . SER A 1 97 ? 1.221 -8.523 -17.894 1.00 85.00 97 SER A N 1
ATOM 738 C CA . SER A 1 97 ? 1.830 -7.776 -16.784 1.00 85.00 97 SER A CA 1
ATOM 739 C C . SER A 1 97 ? 0.826 -7.539 -15.654 1.00 85.00 97 SER A C 1
ATOM 741 O O . SER A 1 97 ? 1.145 -7.730 -14.487 1.00 85.00 97 SER A O 1
ATOM 743 N N . MET A 1 98 ? -0.426 -7.214 -15.987 1.00 86.50 98 MET A N 1
ATOM 744 C CA . MET A 1 98 ? -1.475 -7.043 -14.979 1.00 86.50 98 MET A CA 1
ATOM 745 C C . MET A 1 98 ? -1.827 -8.348 -14.257 1.00 86.50 98 MET A C 1
ATOM 747 O O . MET A 1 98 ? -2.070 -8.311 -13.054 1.00 86.50 98 MET A O 1
ATOM 751 N N . ALA A 1 99 ? -1.823 -9.486 -14.958 1.00 88.31 99 ALA A N 1
ATOM 752 C CA . ALA A 1 99 ? -2.006 -10.796 -14.334 1.00 88.31 99 ALA A CA 1
ATOM 753 C C . ALA A 1 99 ? -0.856 -11.131 -13.369 1.00 88.31 99 ALA A C 1
ATOM 755 O O . ALA A 1 99 ? -1.096 -11.647 -12.281 1.00 88.31 99 ALA A O 1
ATOM 756 N N . LEU A 1 100 ? 0.382 -10.776 -13.730 1.00 90.75 100 LEU A N 1
ATOM 757 C CA . LEU A 1 100 ? 1.534 -10.904 -12.838 1.00 90.75 100 LEU A CA 1
ATOM 758 C C . LEU A 1 100 ? 1.400 -9.999 -11.603 1.00 90.75 100 LEU A C 1
ATOM 760 O O . LEU A 1 100 ? 1.635 -10.457 -10.490 1.00 90.75 100 LEU A O 1
ATOM 764 N N . CYS A 1 101 ? 0.992 -8.739 -11.777 1.00 91.94 101 CYS A N 1
ATOM 765 C CA . CYS A 1 101 ? 0.750 -7.818 -10.663 1.00 91.94 101 CYS A CA 1
ATOM 766 C C . CYS A 1 101 ? -0.298 -8.362 -9.681 1.00 91.94 101 CYS A C 1
ATOM 768 O O . CYS A 1 101 ? -0.106 -8.260 -8.471 1.00 91.94 101 CYS A O 1
ATOM 770 N N . ASP A 1 102 ? -1.388 -8.948 -10.188 1.00 91.38 102 ASP A N 1
ATOM 771 C CA . ASP A 1 102 ? -2.408 -9.584 -9.349 1.00 91.38 102 ASP A CA 1
ATOM 772 C C . ASP A 1 102 ? -1.853 -10.815 -8.619 1.00 91.38 102 ASP A C 1
ATOM 774 O O . ASP A 1 102 ? -2.015 -10.932 -7.410 1.00 91.38 102 ASP A O 1
ATOM 778 N N . ALA A 1 103 ? -1.104 -11.684 -9.305 1.00 93.38 103 ALA A N 1
ATOM 779 C CA . ALA A 1 103 ? -0.470 -12.842 -8.674 1.00 93.38 103 ALA A CA 1
ATOM 780 C C . ALA A 1 103 ? 0.481 -12.444 -7.529 1.00 93.38 103 ALA A C 1
ATOM 782 O O . ALA A 1 103 ? 0.404 -13.013 -6.439 1.00 93.38 103 ALA A O 1
ATOM 783 N N . ILE A 1 104 ? 1.323 -11.426 -7.747 1.00 94.12 104 ILE A N 1
ATOM 784 C CA . ILE A 1 104 ? 2.216 -10.875 -6.715 1.00 94.12 104 ILE A CA 1
ATOM 785 C C . ILE A 1 104 ? 1.397 -10.305 -5.552 1.00 94.12 104 ILE A C 1
ATOM 787 O O . ILE A 1 104 ? 1.725 -10.544 -4.389 1.00 94.12 104 ILE A O 1
ATOM 791 N N . TRP A 1 105 ? 0.304 -9.589 -5.838 1.00 94.31 105 TRP A N 1
ATOM 792 C CA . TRP A 1 105 ? -0.585 -9.099 -4.788 1.00 94.31 105 TRP A CA 1
ATOM 793 C C . TRP A 1 105 ? -1.172 -10.242 -3.957 1.00 94.31 105 TRP A C 1
ATOM 795 O O . TRP A 1 105 ? -1.116 -10.174 -2.733 1.00 94.31 105 TRP A O 1
ATOM 805 N N . GLN A 1 106 ? -1.681 -11.308 -4.577 1.00 93.31 106 GLN A N 1
ATOM 806 C CA . GLN A 1 106 ? -2.235 -12.445 -3.835 1.00 93.31 106 GLN A CA 1
ATOM 807 C C . GLN A 1 106 ? -1.185 -13.116 -2.938 1.00 93.31 106 GLN A C 1
ATOM 809 O O . GLN A 1 106 ? -1.483 -13.469 -1.792 1.00 93.31 106 GLN A O 1
ATOM 814 N N . GLU A 1 107 ? 0.057 -13.238 -3.413 1.00 93.62 107 GLU A N 1
ATOM 815 C CA . GLU A 1 107 ? 1.162 -13.748 -2.601 1.00 93.62 107 GLU A CA 1
ATOM 816 C C . GLU A 1 107 ? 1.436 -12.842 -1.392 1.00 93.62 107 GLU A C 1
ATOM 818 O O . GLU A 1 107 ? 1.471 -13.314 -0.254 1.00 93.62 107 GLU A O 1
ATOM 823 N N . HIS A 1 108 ? 1.589 -11.539 -1.615 1.00 92.88 108 HIS A N 1
ATOM 824 C CA . HIS A 1 108 ? 1.823 -10.551 -0.561 1.00 92.88 108 HIS A CA 1
ATOM 825 C C . HIS A 1 108 ? 0.679 -10.506 0.452 1.00 92.88 108 HIS A C 1
ATOM 827 O O . HIS A 1 108 ? 0.895 -10.486 1.665 1.00 92.88 108 HIS A O 1
ATOM 833 N N . ARG A 1 109 ? -0.557 -10.567 -0.044 1.00 89.75 109 ARG A N 1
ATOM 834 C CA . ARG A 1 109 ? -1.775 -10.590 0.758 1.00 89.75 109 ARG A CA 1
ATOM 835 C C . ARG A 1 109 ? -1.804 -11.784 1.709 1.00 89.75 109 ARG A C 1
ATOM 837 O O . ARG A 1 109 ? -2.227 -11.643 2.854 1.00 89.75 109 ARG A O 1
ATOM 844 N N . SER A 1 110 ? -1.343 -12.952 1.260 1.00 88.50 110 SER A N 1
ATOM 845 C CA . SER A 1 110 ? -1.301 -14.164 2.091 1.00 88.50 110 SER A CA 1
ATOM 846 C C . SER A 1 110 ? -0.357 -14.052 3.297 1.00 88.50 110 SER A C 1
ATOM 848 O O . SER A 1 110 ? -0.516 -14.791 4.267 1.00 88.50 110 SER A O 1
ATOM 850 N N . LYS A 1 111 ? 0.591 -13.106 3.261 1.00 88.44 111 LYS A N 1
ATOM 851 C CA . LYS A 1 111 ? 1.626 -12.891 4.284 1.00 88.44 111 LYS A CA 1
ATOM 852 C C . LYS A 1 111 ? 1.339 -11.689 5.189 1.00 88.44 111 LYS A C 1
ATOM 854 O O . LYS A 1 111 ? 2.176 -11.344 6.021 1.00 88.44 111 LYS A O 1
ATOM 859 N N . LEU A 1 112 ? 0.184 -11.038 5.034 1.00 86.75 112 LEU A N 1
ATOM 860 C CA . LEU A 1 112 ? -0.140 -9.826 5.782 1.00 86.75 112 LEU A CA 1
ATOM 861 C C . LEU A 1 112 ? -0.192 -10.086 7.288 1.00 86.75 112 LEU A C 1
ATOM 863 O O . LEU A 1 112 ? -0.938 -10.937 7.775 1.00 86.75 112 LEU A O 1
ATOM 867 N N . CYS A 1 113 ? 0.560 -9.279 8.035 1.00 81.94 113 CYS A N 1
ATOM 868 C CA . CYS A 1 113 ? 0.504 -9.275 9.487 1.00 81.94 113 CYS A CA 1
ATOM 869 C C . CYS A 1 113 ? -0.847 -8.719 9.959 1.00 81.94 113 CYS A C 1
ATOM 871 O O . CYS A 1 113 ? -1.261 -7.624 9.560 1.00 81.94 113 CYS A O 1
ATOM 873 N N . SER A 1 114 ? -1.528 -9.452 10.841 1.00 78.88 114 SER A N 1
ATOM 874 C CA . SER A 1 114 ? -2.816 -9.038 11.409 1.00 78.88 114 SER A CA 1
ATOM 875 C C . SER A 1 114 ? -2.715 -7.723 12.187 1.00 78.88 114 SER A C 1
ATOM 877 O O . SER A 1 114 ? -3.625 -6.899 12.090 1.00 78.88 114 SER A O 1
ATOM 879 N N . VAL A 1 115 ? -1.598 -7.502 12.888 1.00 80.69 115 VAL A N 1
ATOM 880 C CA . VAL A 1 115 ? -1.331 -6.302 13.695 1.00 80.69 115 VAL A CA 1
ATOM 881 C C . VAL A 1 115 ? -1.172 -5.068 12.806 1.00 80.69 115 VAL A C 1
ATOM 883 O O . VAL A 1 115 ? -1.917 -4.104 12.966 1.00 80.69 115 VAL A O 1
ATOM 886 N N . SER A 1 116 ? -0.288 -5.109 11.802 1.00 79.94 116 SER A N 1
ATOM 887 C CA . SER A 1 116 ? -0.119 -3.998 10.849 1.00 79.94 116 SER A CA 1
ATOM 888 C C . SER A 1 116 ? -1.410 -3.728 10.073 1.00 79.94 116 SER A C 1
ATOM 890 O O . SER A 1 116 ? -1.813 -2.584 9.872 1.00 79.94 116 SER A O 1
ATOM 892 N N . THR A 1 117 ? -2.139 -4.787 9.713 1.00 82.81 117 THR A N 1
ATOM 893 C CA . THR A 1 117 ? -3.452 -4.665 9.068 1.00 82.81 117 THR A CA 1
ATOM 894 C C . THR A 1 117 ? -4.471 -3.968 9.972 1.00 82.81 117 THR A C 1
ATOM 896 O O . THR A 1 117 ? -5.314 -3.217 9.486 1.00 82.81 117 THR A O 1
ATOM 899 N N . GLN A 1 118 ? -4.435 -4.201 11.283 1.00 80.69 118 GLN A N 1
ATOM 900 C CA . GLN A 1 118 ? -5.313 -3.542 12.250 1.00 80.69 118 GLN A CA 1
ATOM 901 C C . GLN A 1 118 ? -4.926 -2.081 12.488 1.00 80.69 118 GLN A C 1
ATOM 903 O O . GLN A 1 118 ? -5.816 -1.245 12.610 1.00 80.69 118 GLN A O 1
ATOM 908 N N . TYR A 1 119 ? -3.630 -1.768 12.485 1.00 82.38 119 TYR A N 1
ATOM 909 C CA . TYR A 1 119 ? -3.138 -0.395 12.553 1.00 82.38 119 TYR A CA 1
ATOM 910 C C . TYR A 1 119 ? -3.675 0.463 11.397 1.00 82.38 119 TYR A C 1
ATOM 912 O O . TYR A 1 119 ? -4.222 1.540 11.633 1.00 82.38 119 TYR A O 1
ATOM 920 N N . TRP A 1 120 ? -3.579 -0.031 10.157 1.00 82.94 120 TRP A N 1
ATOM 921 C CA . TRP A 1 120 ? -4.037 0.706 8.972 1.00 82.94 120 TRP A CA 1
ATOM 922 C C . TRP A 1 120 ? -5.553 0.696 8.777 1.00 82.94 120 TRP A C 1
ATOM 924 O O . TRP A 1 120 ? -6.097 1.591 8.128 1.00 82.94 120 TRP A O 1
ATOM 934 N N . ASN A 1 121 ? -6.257 -0.296 9.319 1.00 79.06 121 ASN A N 1
ATOM 935 C CA . ASN A 1 121 ? -7.705 -0.358 9.196 1.00 79.06 121 ASN A CA 1
ATOM 936 C C . ASN A 1 121 ? -8.420 0.614 10.138 1.00 79.06 121 ASN A C 1
ATOM 938 O O . ASN A 1 121 ? -7.994 0.894 11.256 1.00 79.06 121 ASN A O 1
ATOM 942 N N . GLY A 1 122 ? -9.583 1.089 9.688 1.00 70.38 122 GLY A N 1
ATOM 943 C CA . GLY A 1 122 ? -10.513 1.793 10.559 1.00 70.38 122 GLY A CA 1
ATOM 944 C C . GLY A 1 122 ? -11.046 0.854 11.641 1.00 70.38 122 GLY A C 1
ATOM 945 O O . GLY A 1 122 ? -11.478 -0.264 11.354 1.00 70.38 122 GLY A O 1
ATOM 946 N N . TRP A 1 123 ? -11.050 1.320 12.886 1.00 78.00 123 TRP A N 1
ATOM 947 C CA . TRP A 1 123 ? -11.529 0.536 14.018 1.00 78.00 123 TRP A CA 1
ATOM 948 C C . TRP A 1 123 ? -13.050 0.612 14.089 1.00 78.00 123 TRP A C 1
ATOM 950 O O . TRP A 1 123 ? -13.607 1.680 14.355 1.00 78.00 123 TRP A O 1
ATOM 960 N N . VAL A 1 124 ? -13.715 -0.508 13.794 1.00 77.69 124 VAL A N 1
ATOM 961 C CA . VAL A 1 124 ? -15.173 -0.546 13.615 1.00 77.69 124 VAL A CA 1
ATOM 962 C C . VAL A 1 124 ? -15.896 -0.475 14.952 1.00 77.69 124 VAL A C 1
ATOM 964 O O . VAL A 1 124 ? -15.691 -1.308 15.834 1.00 77.69 124 VAL A O 1
ATOM 967 N N . ILE A 1 125 ? -16.810 0.479 15.065 1.00 76.38 125 ILE A N 1
ATOM 968 C CA . ILE A 1 125 ? -17.770 0.589 16.154 1.00 76.38 125 ILE A CA 1
ATOM 969 C C . ILE A 1 125 ? -19.170 0.483 15.570 1.00 76.38 125 ILE A C 1
ATOM 971 O O . ILE A 1 125 ? -19.602 1.317 14.777 1.00 76.38 125 ILE A O 1
ATOM 975 N N . GLU A 1 126 ? -19.887 -0.544 15.998 1.00 73.06 126 GLU A N 1
ATOM 976 C CA . GLU A 1 126 ? -21.301 -0.712 15.700 1.00 73.06 126 GLU A CA 1
ATOM 977 C C . GLU A 1 126 ? -22.131 0.133 16.665 1.00 73.06 126 GLU A C 1
ATOM 979 O O . GLU A 1 126 ? -22.009 0.032 17.888 1.00 73.06 126 GLU A O 1
ATOM 984 N N . SER A 1 127 ? -22.998 0.974 16.113 1.00 67.81 127 SER A N 1
ATOM 985 C CA . SER A 1 127 ? -24.030 1.642 16.900 1.00 67.81 127 SER A CA 1
ATOM 986 C C . SER A 1 127 ? -25.150 0.675 17.278 1.00 67.81 127 SER A C 1
ATOM 988 O O . SER A 1 127 ? -25.387 -0.331 16.611 1.00 67.81 127 SER A O 1
ATOM 990 N N . SER A 1 128 ? -25.942 1.048 18.285 1.00 66.38 128 SER A N 1
ATOM 991 C CA . SER A 1 128 ? -27.151 0.313 18.685 1.00 66.38 128 SER A CA 1
ATOM 992 C C . SER A 1 128 ? -28.202 0.154 17.574 1.00 66.38 128 SER A C 1
ATOM 994 O O . SER A 1 128 ? -29.119 -0.648 17.717 1.00 66.38 128 SER A O 1
ATOM 996 N N . LYS A 1 129 ? -28.074 0.894 16.461 1.00 67.75 129 LYS A N 1
ATOM 997 C CA . LYS A 1 129 ? -28.935 0.805 15.270 1.00 67.75 129 LYS A CA 1
ATOM 998 C C . LYS A 1 129 ? -28.319 -0.012 14.123 1.00 67.75 129 LYS A C 1
ATOM 1000 O O . LYS A 1 129 ? -28.845 0.030 13.016 1.00 67.75 129 LYS A O 1
ATOM 1005 N N . GLY A 1 130 ? -27.194 -0.691 14.356 1.00 69.19 130 GLY A N 1
ATOM 1006 C CA . GLY A 1 130 ? -26.504 -1.505 13.349 1.00 69.19 130 GLY A CA 1
ATOM 1007 C C . GLY A 1 130 ? -25.724 -0.709 12.296 1.00 69.19 130 GLY A C 1
ATOM 1008 O O . GLY A 1 130 ? -25.324 -1.272 11.285 1.00 69.19 130 GLY A O 1
ATOM 1009 N N . GLN A 1 131 ? -25.511 0.598 12.495 1.00 74.19 131 GLN A N 1
ATOM 1010 C CA . GLN A 1 131 ? -24.610 1.382 11.639 1.00 74.19 131 GLN A CA 1
ATOM 1011 C C . GLN A 1 131 ? -23.160 1.248 12.107 1.00 74.19 131 GLN A C 1
ATOM 1013 O O . GLN A 1 131 ? -22.902 1.412 13.303 1.00 74.19 131 GLN A O 1
ATOM 1018 N N . ASN A 1 132 ? -22.245 1.036 11.158 1.00 73.94 132 ASN A N 1
ATOM 1019 C CA . ASN A 1 132 ? -20.804 0.957 11.391 1.00 73.94 132 ASN A CA 1
ATOM 1020 C C . ASN A 1 132 ? -20.158 2.341 11.296 1.00 73.94 132 ASN A C 1
ATOM 1022 O O . ASN A 1 132 ? -20.287 3.033 10.286 1.00 73.94 132 ASN A O 1
ATOM 1026 N N . PHE A 1 133 ? -19.425 2.713 12.337 1.00 70.50 133 PHE A N 1
ATOM 1027 C CA . PHE A 1 133 ? -18.540 3.870 12.377 1.00 70.50 133 PHE A CA 1
ATOM 1028 C C . PHE A 1 133 ? -17.095 3.388 12.434 1.00 70.50 133 PHE A C 1
ATOM 1030 O O . PHE A 1 133 ? -16.813 2.346 13.018 1.00 70.50 133 PHE A O 1
ATOM 1037 N N . TYR A 1 134 ? -16.174 4.151 11.857 1.00 74.25 134 TYR A N 1
ATOM 1038 C CA . TYR A 1 134 ? -14.753 3.816 11.851 1.00 74.25 134 TYR A CA 1
ATOM 1039 C C . TYR A 1 134 ? -13.983 4.888 12.611 1.00 74.25 134 TYR A C 1
ATOM 1041 O O . TYR A 1 134 ? -14.110 6.075 12.306 1.00 74.25 134 TYR A O 1
ATOM 1049 N N . LEU A 1 135 ? -13.188 4.477 13.598 1.00 75.50 135 LEU A N 1
ATOM 1050 C CA . LEU A 1 135 ? -12.260 5.369 14.285 1.00 75.50 135 LEU A CA 1
ATOM 1051 C C . LEU A 1 135 ? -10.874 5.294 13.642 1.00 75.50 135 LEU A C 1
ATOM 1053 O O . LEU A 1 135 ? -10.339 4.208 13.407 1.00 75.50 135 LEU A O 1
ATOM 1057 N N . ALA A 1 136 ? -10.283 6.461 13.392 1.00 74.81 136 ALA A N 1
ATOM 1058 C CA . ALA A 1 136 ? -8.890 6.588 12.989 1.00 74.81 136 ALA A CA 1
ATOM 1059 C C . ALA A 1 136 ? -8.011 6.668 14.244 1.00 74.81 136 ALA A C 1
ATOM 1061 O O . ALA A 1 136 ? -7.847 7.740 14.823 1.00 74.81 136 ALA A O 1
ATOM 1062 N N . LEU A 1 137 ? -7.471 5.527 14.676 1.00 81.19 137 LEU A N 1
ATOM 1063 C CA . LEU A 1 137 ? -6.644 5.434 15.885 1.00 81.19 137 LEU A CA 1
ATOM 1064 C C . LEU A 1 137 ? -5.137 5.392 15.597 1.00 81.19 137 LEU A C 1
ATOM 1066 O O . LEU A 1 137 ? -4.353 5.247 16.528 1.00 81.19 137 LEU A O 1
ATOM 1070 N N . THR A 1 138 ? -4.712 5.570 14.342 1.00 79.56 138 THR A N 1
ATOM 1071 C CA . THR A 1 138 ? -3.289 5.529 13.953 1.00 79.56 138 THR A CA 1
ATOM 1072 C C . THR A 1 138 ? -2.435 6.495 14.772 1.00 79.56 138 THR A C 1
ATOM 1074 O O . THR A 1 138 ? -1.401 6.098 15.292 1.00 79.56 138 THR A O 1
ATOM 1077 N N . GLY A 1 139 ? -2.895 7.733 14.988 1.00 80.88 139 GLY A N 1
ATOM 1078 C CA . GLY A 1 139 ? -2.162 8.713 15.800 1.00 80.88 139 GLY A CA 1
ATOM 1079 C C . GLY A 1 139 ? -2.025 8.323 17.278 1.00 80.88 139 GLY A C 1
ATOM 1080 O O . GLY A 1 139 ? -0.997 8.602 17.895 1.00 80.88 139 GLY A O 1
ATOM 1081 N N . ILE A 1 140 ? -3.031 7.648 17.843 1.00 82.81 140 ILE A N 1
ATOM 1082 C CA . ILE A 1 140 ? -2.978 7.137 19.222 1.00 82.81 140 ILE A CA 1
ATOM 1083 C C . ILE A 1 140 ? -2.020 5.947 19.288 1.00 82.81 140 ILE A C 1
ATOM 1085 O O . ILE A 1 140 ? -1.174 5.901 20.176 1.00 82.81 140 ILE A O 1
ATOM 1089 N N . TRP A 1 141 ? -2.060 5.067 18.288 1.00 85.81 141 TRP A N 1
ATOM 1090 C CA . TRP A 1 141 ? -1.148 3.932 18.178 1.00 85.81 141 TRP A CA 1
ATOM 1091 C C . TRP A 1 141 ? 0.310 4.364 18.080 1.00 85.81 141 TRP A C 1
ATOM 1093 O O . TRP A 1 141 ? 1.151 3.829 18.795 1.00 85.81 141 TRP A O 1
ATOM 1103 N N . THR A 1 142 ? 0.630 5.361 17.252 1.00 84.31 142 THR A N 1
ATOM 1104 C CA . THR A 1 142 ? 2.005 5.871 17.139 1.00 84.31 142 THR A CA 1
ATOM 1105 C C . THR A 1 142 ? 2.495 6.507 18.442 1.00 84.31 142 THR A C 1
ATOM 1107 O O . THR A 1 142 ? 3.672 6.396 18.766 1.00 84.31 142 THR A O 1
ATOM 1110 N N . SER A 1 143 ? 1.619 7.183 19.191 1.00 89.25 143 SER A N 1
ATOM 1111 C CA . SER A 1 143 ? 2.016 7.938 20.390 1.00 89.25 143 SER A CA 1
ATOM 1112 C C . SER A 1 143 ? 2.032 7.114 21.681 1.00 89.25 143 SER A C 1
ATOM 1114 O O . SER A 1 143 ? 2.883 7.358 22.530 1.00 89.25 143 SER A O 1
ATOM 1116 N N . HIS A 1 144 ? 1.116 6.156 21.838 1.00 87.81 144 HIS A N 1
ATOM 1117 C CA . HIS A 1 144 ? 0.914 5.398 23.082 1.00 87.81 144 HIS A CA 1
ATOM 1118 C C . HIS A 1 144 ? 1.094 3.882 22.908 1.00 87.81 144 HIS A C 1
ATOM 1120 O O . HIS A 1 144 ? 1.034 3.135 23.882 1.00 87.81 144 HIS A O 1
ATOM 1126 N N . GLY A 1 145 ? 1.336 3.419 21.680 1.00 87.12 145 GLY A N 1
ATOM 1127 C CA . GLY A 1 145 ? 1.548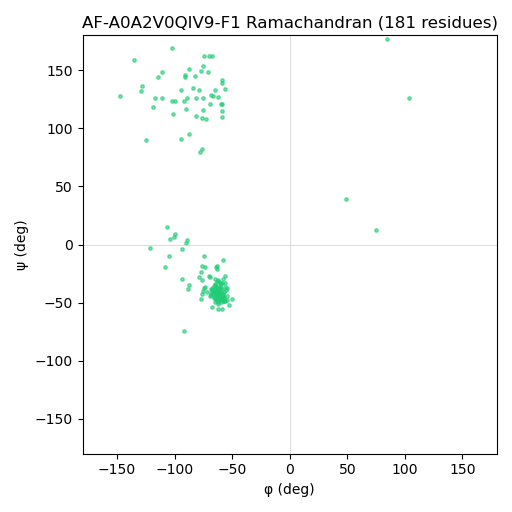 2.013 21.362 1.00 87.12 145 GLY A CA 1
ATOM 1128 C C . GLY A 1 145 ? 0.260 1.216 21.153 1.00 87.12 145 GLY A C 1
ATOM 1129 O O . GLY A 1 145 ? -0.865 1.710 21.290 1.00 87.12 145 GLY A O 1
ATOM 1130 N N . GLN A 1 146 ? 0.456 -0.052 20.797 1.00 86.50 146 GLN A N 1
ATOM 1131 C CA . GLN A 1 146 ? -0.614 -0.998 20.488 1.00 86.50 146 GLN A CA 1
ATOM 1132 C C . GLN A 1 146 ? -1.530 -1.253 21.689 1.00 86.50 146 GLN A C 1
ATOM 1134 O O . GLN A 1 146 ? -2.735 -1.042 21.580 1.00 86.50 146 GLN A O 1
ATOM 1139 N N . GLU A 1 147 ? -0.965 -1.667 22.828 1.00 87.19 147 GLU A N 1
ATOM 1140 C CA . GLU A 1 147 ? -1.733 -2.102 24.006 1.00 87.19 147 GLU A CA 1
ATOM 1141 C C . GLU A 1 147 ? -2.684 -1.008 24.501 1.00 87.19 147 GLU A C 1
ATOM 1143 O O . GLU A 1 147 ? -3.871 -1.251 24.718 1.00 87.19 147 GLU A O 1
ATOM 1148 N N . PHE A 1 148 ? -2.187 0.229 24.590 1.00 89.19 148 PHE A N 1
ATOM 1149 C CA . PHE A 1 148 ? -3.004 1.375 24.972 1.00 89.19 148 PHE A CA 1
ATOM 1150 C C . PHE A 1 148 ? -4.122 1.644 23.962 1.00 89.19 148 PHE A C 1
ATOM 1152 O O . PHE A 1 148 ? -5.249 1.944 24.345 1.00 89.19 148 PHE A O 1
ATOM 1159 N N . THR A 1 149 ? -3.827 1.550 22.664 1.00 88.25 149 THR A N 1
ATOM 1160 C CA . THR A 1 149 ? -4.815 1.827 21.612 1.00 88.25 149 THR A CA 1
ATOM 1161 C C . THR A 1 149 ? -5.924 0.785 21.590 1.00 88.25 149 THR A C 1
ATOM 1163 O O . THR A 1 149 ? -7.090 1.130 21.392 1.00 88.25 149 THR A O 1
ATOM 1166 N N . GLU A 1 150 ? -5.573 -0.479 21.818 1.00 87.19 150 GLU A N 1
ATOM 1167 C CA . GLU A 1 150 ? -6.526 -1.577 21.936 1.00 87.19 150 GLU A CA 1
ATOM 1168 C C . GLU A 1 150 ? -7.440 -1.400 23.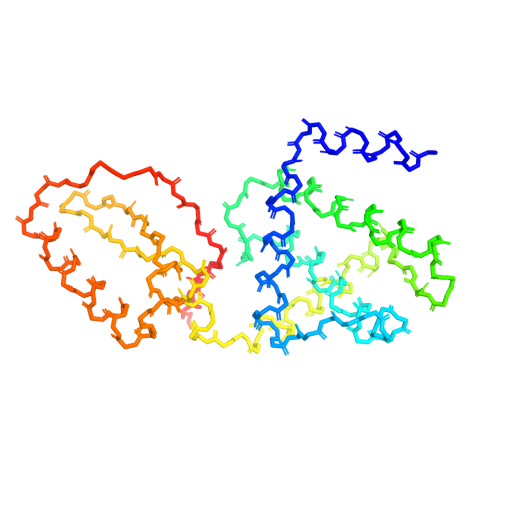151 1.00 87.19 150 GLU A C 1
ATOM 1170 O O . GLU A 1 150 ? -8.663 -1.485 22.998 1.00 87.19 150 GLU A O 1
ATOM 1175 N N . ASP A 1 151 ? -6.885 -1.082 24.326 1.00 87.19 151 ASP A N 1
ATOM 1176 C CA . ASP A 1 151 ? -7.684 -0.810 25.526 1.00 87.19 151 ASP A CA 1
ATOM 1177 C C . ASP A 1 151 ? -8.573 0.429 25.339 1.00 87.19 151 ASP A C 1
ATOM 1179 O O . ASP A 1 151 ? -9.783 0.378 25.566 1.00 87.19 151 ASP A O 1
ATOM 1183 N N . TYR A 1 152 ? -8.019 1.516 24.797 1.00 86.06 152 TYR A N 1
ATOM 1184 C CA . TYR A 1 152 ? -8.773 2.722 24.461 1.00 86.06 152 TYR A CA 1
ATOM 1185 C C . TYR A 1 152 ? -9.957 2.403 23.540 1.00 86.06 152 TYR A C 1
ATOM 1187 O O . TYR A 1 152 ? -11.091 2.810 23.807 1.00 86.06 152 TYR A O 1
ATOM 1195 N N . PHE A 1 153 ? -9.729 1.624 22.481 1.00 86.12 153 PHE A N 1
ATOM 1196 C CA . PHE A 1 153 ? -10.788 1.183 21.580 1.00 86.12 153 PHE A CA 1
ATOM 1197 C C . PHE A 1 153 ? -11.858 0.342 22.293 1.00 86.12 153 PHE A C 1
ATOM 1199 O O . PHE A 1 153 ? -13.052 0.558 22.068 1.00 86.12 153 PHE A O 1
ATOM 1206 N N . LEU A 1 154 ? -11.461 -0.592 23.161 1.00 85.44 154 LEU A N 1
ATOM 1207 C CA . LEU A 1 154 ? -12.380 -1.421 23.948 1.00 85.44 154 LEU A CA 1
ATOM 1208 C C . LEU A 1 154 ? -13.279 -0.564 24.848 1.00 85.44 154 LEU A C 1
ATOM 1210 O O . LEU A 1 154 ? -14.502 -0.749 24.842 1.00 85.44 154 LEU A O 1
ATOM 1214 N N . GLN A 1 155 ? -12.709 0.417 25.551 1.00 83.94 155 GLN A N 1
ATOM 1215 C CA . GLN A 1 155 ? -13.476 1.350 26.380 1.00 83.94 155 GLN A CA 1
ATOM 1216 C C . GLN A 1 155 ? -14.451 2.182 25.539 1.00 83.94 155 GLN A C 1
ATOM 1218 O O . GLN A 1 155 ? -15.629 2.307 25.888 1.00 83.94 155 GLN A O 1
ATOM 1223 N N . TRP A 1 156 ? -14.013 2.681 24.380 1.00 80.56 156 TRP A N 1
ATOM 12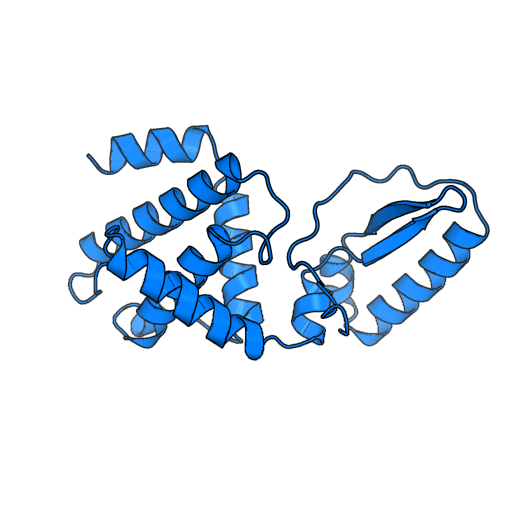24 C CA . TRP A 1 156 ? -14.878 3.411 23.449 1.00 80.56 156 TRP A CA 1
ATOM 1225 C C . TRP A 1 156 ? -16.014 2.557 22.891 1.00 80.56 156 TRP A C 1
ATOM 1227 O O . TRP A 1 156 ? -17.153 3.019 22.799 1.00 80.56 156 TRP A O 1
ATOM 1237 N N . LYS A 1 157 ? -15.745 1.293 22.561 1.00 79.62 157 LYS A N 1
ATOM 1238 C CA . LYS A 1 157 ? -16.764 0.352 22.089 1.00 79.62 157 LYS A CA 1
ATOM 1239 C C . LYS A 1 157 ? -17.830 0.106 23.161 1.00 79.62 157 LYS A C 1
ATOM 1241 O O . LYS A 1 157 ? -19.022 0.100 22.851 1.00 79.62 157 LYS A O 1
ATOM 1246 N N . LEU A 1 158 ? -17.429 -0.049 24.426 1.00 77.25 158 LEU A N 1
ATOM 1247 C CA . LEU A 1 158 ? -18.356 -0.177 25.558 1.00 77.25 158 LEU A CA 1
ATOM 1248 C C . LEU A 1 158 ? -19.162 1.105 25.792 1.00 77.25 158 LEU A C 1
ATOM 1250 O O . LEU A 1 158 ? -20.362 1.035 26.067 1.00 77.25 158 LEU A O 1
ATOM 1254 N N . PHE A 1 159 ? -18.522 2.265 25.652 1.00 73.75 159 PHE A N 1
ATOM 1255 C CA . PHE A 1 159 ? -19.165 3.567 25.773 1.00 73.75 159 PHE A CA 1
ATOM 1256 C C . PHE A 1 159 ? -20.244 3.771 24.701 1.00 73.75 159 PHE A C 1
ATOM 1258 O O . PHE A 1 159 ? -21.386 4.071 25.044 1.00 73.75 159 PHE A O 1
ATOM 1265 N N . PHE A 1 160 ? -19.948 3.509 23.423 1.00 68.75 160 PHE A N 1
ATOM 1266 C CA . PHE A 1 160 ? -20.924 3.632 22.328 1.00 68.75 160 PHE A CA 1
ATOM 1267 C C . PHE A 1 160 ? -22.028 2.579 22.348 1.00 68.75 160 PHE A C 1
ATOM 1269 O O . PHE A 1 160 ? -23.139 2.839 21.890 1.00 68.75 160 PHE A O 1
ATOM 1276 N N . LYS A 1 161 ? -21.771 1.399 22.918 1.00 67.75 161 LYS A N 1
ATOM 1277 C CA . LYS A 1 161 ? -22.837 0.424 23.168 1.00 67.75 161 LYS A CA 1
ATOM 1278 C C . LYS A 1 161 ? -23.858 0.953 24.186 1.00 67.75 161 LYS A C 1
ATOM 1280 O O . LYS A 1 161 ? -25.029 0.589 24.117 1.00 67.75 161 LYS A O 1
ATOM 1285 N N . LYS A 1 162 ? -23.422 1.807 25.122 1.00 62.84 162 LYS A N 1
ATOM 1286 C CA . LYS A 1 162 ? -24.258 2.407 26.176 1.00 62.84 162 LYS A CA 1
ATOM 1287 C C . LYS A 1 162 ? -24.834 3.777 25.795 1.00 62.84 162 LYS A C 1
ATOM 1289 O O . LYS A 1 162 ? -25.915 4.115 26.264 1.00 62.84 162 LYS A O 1
ATOM 1294 N N . GLN A 1 163 ? -24.148 4.555 24.957 1.00 57.16 163 GLN A N 1
ATOM 1295 C CA . GLN A 1 163 ? -24.578 5.884 24.517 1.00 57.16 163 GLN A CA 1
ATOM 1296 C C . GLN A 1 163 ? -24.967 5.902 23.035 1.00 57.16 163 GLN A C 1
ATOM 1298 O O . GLN A 1 163 ? -24.191 5.547 22.151 1.00 57.16 163 GLN A O 1
ATOM 1303 N N . ALA A 1 164 ? -26.178 6.376 22.740 1.00 51.03 164 ALA A N 1
ATOM 1304 C CA . ALA A 1 164 ? -26.622 6.580 21.370 1.00 51.03 164 ALA A CA 1
ATOM 1305 C C . ALA A 1 164 ? -25.916 7.800 20.738 1.00 51.03 164 ALA A C 1
ATOM 1307 O O . ALA A 1 164 ? -26.299 8.933 21.017 1.00 51.03 164 ALA A O 1
ATOM 1308 N N . ARG A 1 165 ? -24.996 7.511 19.798 1.00 48.69 165 ARG A N 1
ATOM 1309 C CA . ARG A 1 165 ? -24.393 8.352 18.726 1.00 48.69 165 ARG A CA 1
ATOM 1310 C C . ARG A 1 165 ? -22.963 8.878 18.957 1.00 48.69 165 ARG A C 1
ATOM 1312 O O . ARG A 1 165 ? -22.742 9.671 19.865 1.00 48.69 165 ARG A O 1
ATOM 1319 N N . PRO A 1 166 ? -22.048 8.622 18.002 1.00 47.75 166 PRO A N 1
ATOM 1320 C CA . PRO A 1 166 ? -21.016 9.571 17.598 1.00 47.75 166 PRO A CA 1
ATOM 1321 C C . PRO A 1 166 ? -21.476 10.462 16.437 1.00 47.75 166 PRO A C 1
ATOM 1323 O O . PRO A 1 166 ? -22.151 10.005 15.515 1.00 47.75 166 PRO A O 1
ATOM 1326 N N . VAL A 1 167 ? -21.017 11.714 16.435 1.00 49.00 167 VAL A N 1
ATOM 1327 C CA . VAL A 1 167 ? -20.809 12.504 15.214 1.00 49.00 167 VAL A CA 1
ATOM 1328 C C . VAL A 1 167 ? -19.339 12.310 14.846 1.00 49.00 167 VAL A C 1
ATOM 1330 O O . VAL A 1 167 ? -18.482 13.018 15.363 1.00 49.00 167 VAL A O 1
ATOM 1333 N N . SER A 1 168 ? -19.010 11.311 14.026 1.00 47.09 168 SER A N 1
ATOM 1334 C CA . SER A 1 168 ? -17.652 11.171 13.489 1.00 47.09 168 SER A CA 1
ATOM 1335 C C . SER A 1 168 ? -17.684 11.022 11.972 1.00 47.09 168 SER A C 1
ATOM 1337 O O . SER A 1 168 ? -18.543 10.351 11.399 1.00 47.09 168 SER A O 1
ATOM 1339 N N . SER A 1 169 ? -16.772 11.739 11.319 1.00 43.00 169 SER A N 1
ATOM 1340 C CA . SER A 1 169 ? -16.605 11.791 9.872 1.00 43.00 169 SER A CA 1
ATOM 1341 C C . SER A 1 169 ? -16.145 10.436 9.332 1.00 43.00 169 SER A C 1
ATOM 1343 O O . SER A 1 169 ? -15.173 9.850 9.801 1.00 43.00 169 SER A O 1
ATOM 1345 N N . SER A 1 170 ? -16.869 9.936 8.332 1.00 39.94 170 SER A N 1
ATOM 1346 C CA . SER A 1 170 ? -16.662 8.635 7.699 1.00 39.94 170 SER A CA 1
ATOM 1347 C C . SER A 1 170 ? -15.258 8.508 7.091 1.00 39.94 170 SER A C 1
ATOM 1349 O O . SER A 1 170 ? -14.912 9.252 6.172 1.00 39.94 170 SER A O 1
ATOM 1351 N N . LEU A 1 171 ? -14.473 7.525 7.539 1.00 47.06 171 LEU A N 1
ATOM 1352 C CA . LEU A 1 171 ? -13.294 7.040 6.815 1.00 47.06 171 LEU A CA 1
ATOM 1353 C C . LEU A 1 171 ? -13.510 5.593 6.364 1.00 47.06 171 LEU A C 1
ATOM 1355 O O . LEU A 1 171 ? -14.198 4.819 7.025 1.00 47.06 171 LEU A O 1
ATOM 1359 N N . ARG A 1 172 ? -12.966 5.294 5.180 1.00 44.22 172 ARG A N 1
ATOM 1360 C CA . ARG A 1 172 ? -13.171 4.067 4.398 1.00 44.22 172 ARG A CA 1
ATOM 1361 C C . ARG A 1 172 ? -12.269 2.943 4.906 1.00 44.22 172 ARG A C 1
ATOM 1363 O O . ARG A 1 172 ? -11.137 3.211 5.308 1.00 44.22 172 ARG A O 1
ATOM 1370 N N . LEU A 1 173 ? -12.765 1.708 4.854 1.00 45.12 173 LEU A N 1
ATOM 1371 C CA . LEU A 1 173 ? -11.993 0.502 5.134 1.00 45.12 173 LEU A CA 1
ATOM 1372 C C . LEU A 1 173 ? -10.804 0.432 4.161 1.00 45.12 173 LEU A C 1
ATOM 1374 O O . LEU A 1 173 ? -10.944 0.760 2.982 1.00 45.12 173 LEU A O 1
ATOM 1378 N N . ILE A 1 174 ? -9.625 0.038 4.637 1.00 51.31 174 ILE A N 1
ATOM 1379 C CA . ILE A 1 174 ? -8.478 -0.167 3.751 1.00 51.31 174 ILE A CA 1
ATOM 1380 C C . ILE A 1 174 ? -8.519 -1.642 3.343 1.00 51.31 174 ILE A C 1
ATOM 1382 O O . ILE A 1 174 ? -9.067 -1.965 2.298 1.00 51.31 174 ILE A O 1
ATOM 1386 N N . VAL A 1 175 ? -8.161 -2.576 4.214 1.00 48.00 175 VAL A N 1
ATOM 1387 C CA . VAL A 1 175 ? -8.141 -4.001 3.855 1.00 48.00 175 VAL A CA 1
ATOM 1388 C C . VAL A 1 175 ? -9.474 -4.690 4.177 1.00 48.00 175 VAL A C 1
ATOM 1390 O O . VAL A 1 175 ? -9.917 -4.710 5.328 1.00 48.00 175 VAL A O 1
ATOM 1393 N N . SER A 1 176 ? -10.104 -5.313 3.175 1.00 45.53 176 SER A N 1
ATOM 1394 C CA . SER A 1 176 ? -11.346 -6.077 3.349 1.00 45.53 176 SER A CA 1
ATOM 1395 C C . SER A 1 176 ? -11.086 -7.429 4.019 1.00 45.53 176 SER A C 1
ATOM 1397 O O . SER A 1 176 ? -10.448 -8.319 3.452 1.00 45.53 176 SER A O 1
ATOM 1399 N N . ARG A 1 177 ? -11.630 -7.623 5.228 1.00 42.97 177 ARG A N 1
ATOM 1400 C CA . ARG A 1 177 ? -11.700 -8.939 5.881 1.00 42.97 177 ARG A CA 1
ATOM 1401 C C . ARG A 1 177 ? -12.848 -9.747 5.267 1.00 42.97 177 ARG A C 1
ATOM 1403 O O . ARG A 1 177 ? -13.918 -9.836 5.861 1.00 42.97 177 ARG A O 1
ATOM 1410 N N . ARG A 1 178 ? -12.657 -10.361 4.096 1.00 41.75 178 ARG A N 1
ATOM 1411 C CA . ARG A 1 178 ? -13.518 -11.497 3.728 1.00 41.75 178 ARG A CA 1
ATOM 1412 C C . ARG A 1 178 ? -13.063 -12.711 4.527 1.00 41.75 178 ARG A C 1
ATOM 1414 O O . ARG A 1 178 ? -11.991 -13.257 4.282 1.00 41.75 178 ARG A O 1
ATOM 1421 N N . THR A 1 179 ? -13.881 -13.117 5.491 1.00 37.12 179 THR A N 1
ATOM 1422 C CA . THR A 1 179 ? -13.897 -14.496 5.975 1.00 37.12 179 THR A CA 1
ATOM 1423 C C . THR A 1 179 ? -14.164 -15.413 4.779 1.00 37.12 179 THR A C 1
ATOM 1425 O O . THR A 1 179 ? -15.063 -15.110 3.986 1.00 37.12 179 THR A O 1
ATOM 1428 N N . PRO A 1 180 ? -13.415 -16.514 4.600 1.00 33.75 180 PRO A N 1
ATOM 1429 C CA . PRO A 1 180 ? -13.838 -17.540 3.665 1.00 33.75 180 PRO A CA 1
ATOM 1430 C C . PRO A 1 180 ? -15.201 -18.047 4.141 1.00 33.75 180 PRO A C 1
ATOM 1432 O O . PRO A 1 180 ? -15.350 -18.482 5.283 1.00 33.75 180 PRO A O 1
ATOM 1435 N N . LEU A 1 181 ? -16.211 -17.920 3.280 1.00 30.22 181 LEU A N 1
ATOM 1436 C CA . LEU A 1 181 ? -17.456 -18.655 3.440 1.00 30.22 181 LEU A CA 1
ATOM 1437 C C . LEU A 1 181 ? -17.069 -20.133 3.421 1.00 30.22 181 LEU A C 1
ATOM 1439 O O . LEU A 1 181 ? -16.615 -20.638 2.396 1.00 30.22 181 LEU A O 1
ATOM 1443 N N . ALA A 1 182 ? -17.171 -20.779 4.580 1.00 32.09 182 ALA A N 1
ATOM 1444 C CA . ALA A 1 182 ? -17.126 -22.225 4.669 1.00 32.09 182 ALA A CA 1
ATOM 1445 C C . ALA A 1 182 ? -18.278 -22.769 3.811 1.00 32.09 182 ALA A C 1
ATOM 1447 O O . ALA A 1 182 ? -19.443 -22.465 4.081 1.00 32.09 182 ALA A O 1
ATOM 1448 N N . LEU A 1 183 ? -17.918 -23.484 2.747 1.00 37.53 183 LEU A N 1
ATOM 1449 C CA . LEU A 1 183 ? -18.782 -24.434 2.052 1.00 37.53 183 LEU A CA 1
ATOM 1450 C C . LEU A 1 183 ? -18.598 -25.803 2.704 1.00 37.53 183 LEU A C 1
ATOM 1452 O O . LEU A 1 183 ? -17.430 -26.134 3.014 1.00 37.53 183 LEU A O 1
#

pLDDT: mean 77.79, std 16.26, range [30.22, 94.31]

Sequence (183 aa):
MLERTAKRVSGATGHSTALKLLECYCDLQNAQVTYLDLSSPKYLDLVRGLMGALMSDDFVEMHAASRRAYARLVAVIHQALCIEIPAMERVEHGSASMALCDAIWQEHRSKLCSVSTQYWNGWVIESSKGQNFYLALTGIWTSHGQEFTEDYFLQWKLFFKKQARPVSSSLRLIVSRRTPLAL

Solvent-accessible surface area (backbone atoms only — not comparable to full-atom values): 10517 Å² total; per-residue (Å²): 111,64,68,62,52,47,53,60,39,58,76,78,42,64,64,72,54,52,51,49,52,49,51,50,51,28,58,48,65,73,51,83,85,51,83,81,39,56,57,34,71,68,43,52,52,50,53,35,18,49,40,18,31,37,68,41,76,47,49,42,60,60,59,71,70,59,28,49,46,49,35,51,46,53,52,52,52,52,53,53,48,36,69,80,38,74,74,30,82,81,86,64,88,47,71,69,45,50,52,49,13,38,53,45,20,56,56,53,58,76,65,51,46,68,64,55,52,53,56,71,26,45,48,76,37,62,39,90,84,74,50,79,43,39,44,87,51,49,70,50,31,75,74,63,32,64,70,51,39,52,52,51,48,52,53,50,48,56,47,38,65,74,41,94,77,84,96,72,77,89,59,65,51,27,64,56,85,75,72,80,79,86,126

Mean predicted aligned error: 10.39 Å

Radius of gyration: 18.59 Å; Cα contacts (8 Å, |Δi|>4): 197; chains: 1; bounding box: 49×41×49 Å

Foldseek 3Di:
DLVVLLVVLCVVDPPVVLVVLLVLLCVQLVHDDDPVCQLPVVVVLSLLLSLLLLCDCFQWPDPNVRSVSSSSNSLSVNVVVCVVPVSGDHQDPDPVSNVSSNVSNVVSVVVGDPQSLVLPFFLWAAAPVRDTAGDNCNVVCVPPNDVVSVVVSVVVNVVRNVDGDDPDDHDTGRGDPDDPPDD

Secondary structure (DSSP, 8-state):
-HHHHHHHHHTTS-HHHHHHHHHHHHHHTT----GGGGGSHHHHHHHHHHHHHHHSSSS--S-HHHHHHHHHHHHHHHHHHHHH-TTSPPPP-SHHHHHHHHHHHHHHHHT--HHHHHHHS-EEEE-TTS-EEEE--HHHHHHHHHHHHHHHHHHHHHHHHHS----------SS--------